Protein AF-0000000074165891 (afdb_homodimer)

Secondary structure (DSSP, 8-state):
--------------------------------GGGGHHHHHHHH-------HHHHSSSTTTTEEEEEEEEEHHHHHHHHHHHHHHHHHHTS---HHHHHHHHHHHHHTTHHHHHHHHHHHTTT-----/--------------------------------GGGGHHHHHHHH-------HHHHSSSTTTTEEEEEEEEEHHHHHHHHHHHHHHHHHHTS---HHHHHHHHHHHHHTTHHHHHHHHHHHTTT-----

Foldseek 3Di:
DDDPDDDDDDDDDDDDDDPDPPPPPPPPPPPPPDPPVVVVVVVVPPVPPDDPVVPAPDLCGPHDDDDDDDDPVVVVVLVVVQVVVCVVVVHHDDSSVSVVVVVVVCVVPVVVVVVVVVVVPPPDDDDD/DDDPPPPDDDDDDDPDDDPDPPPPPPPPDDPPPDPPVVVVVVVVCPVPPDDPVVPAPDLCGPHDDDDDDDDPVVVVVLVVVQVVVCVVVVHHDDSSVSVVVVVVVCVVPVVVVVVVVVVVPPPDDDDD

Structure (mmCIF, N/CA/C/O backbone):
data_AF-0000000074165891-model_v1
#
loop_
_entity.id
_entity.type
_entity.pdbx_description
1 polymer Vng6335h
#
loop_
_atom_site.group_PDB
_atom_site.id
_atom_site.type_symbol
_atom_site.label_atom_id
_atom_site.label_alt_id
_atom_site.label_comp_id
_atom_site.label_asym_id
_atom_site.label_entity_id
_atom_site.label_seq_id
_atom_site.pdbx_PDB_ins_code
_atom_site.Cartn_x
_atom_site.Cartn_y
_atom_site.Cartn_z
_atom_site.occupancy
_atom_site.B_iso_or_equiv
_atom_site.auth_seq_id
_atom_site.auth_comp_id
_atom_site.auth_asym_id
_atom_site.auth_atom_id
_atom_site.pdbx_PDB_model_num
ATOM 1 N N . MET A 1 1 ? 47.406 14.32 77.75 1 18.53 1 MET A N 1
ATOM 2 C CA . MET A 1 1 ? 46.969 13.172 78.5 1 18.53 1 MET A CA 1
ATOM 3 C C . MET A 1 1 ? 45.625 12.664 78 1 18.53 1 MET A C 1
ATOM 5 O O . MET A 1 1 ? 44.906 13.383 77.375 1 18.53 1 MET A O 1
ATOM 9 N N . LYS A 1 2 ? 45.156 11.609 78.688 1 20.42 2 LYS A N 1
ATOM 10 C CA . LYS A 1 2 ? 44.312 10.43 78.5 1 20.42 2 LYS A CA 1
ATOM 11 C C . LYS A 1 2 ? 42.812 10.805 78.5 1 20.42 2 LYS A C 1
ATOM 13 O O . LYS A 1 2 ? 42.062 10.344 77.625 1 20.42 2 LYS A O 1
ATOM 18 N N . GLU A 1 3 ? 42.094 11.352 79.625 1 21.58 3 GLU A N 1
ATOM 19 C CA . GLU A 1 3 ? 40.969 10.523 80.062 1 21.58 3 GLU A CA 1
ATOM 20 C C . GLU A 1 3 ? 39.688 10.859 79.25 1 21.58 3 GLU A C 1
ATOM 22 O O . GLU A 1 3 ? 39.25 12.008 79.25 1 21.58 3 GLU A O 1
ATOM 27 N N . GLY A 1 4 ? 39.094 9.93 78.312 1 25.66 4 GLY A N 1
ATOM 28 C CA . GLY A 1 4 ? 38.094 9.438 77.375 1 25.66 4 GLY A CA 1
ATOM 29 C C . GLY A 1 4 ? 36.781 9.07 78.062 1 25.66 4 GLY A C 1
ATOM 30 O O . GLY A 1 4 ? 36.344 7.926 78 1 25.66 4 GLY A O 1
ATOM 31 N N . ALA A 1 5 ? 36.469 9.859 79.062 1 28.09 5 ALA A N 1
ATOM 32 C CA . ALA A 1 5 ? 35.406 9.359 79.938 1 28.09 5 ALA A CA 1
ATOM 33 C C . ALA A 1 5 ? 34.188 8.953 79.125 1 28.09 5 ALA A C 1
ATOM 35 O O . ALA A 1 5 ? 33.625 9.758 78.375 1 28.09 5 ALA A O 1
ATOM 36 N N . GLY A 1 6 ? 33.75 7.715 79.188 1 23.84 6 GLY A N 1
ATOM 37 C CA . GLY A 1 6 ? 33.031 6.582 78.625 1 23.84 6 GLY A CA 1
ATOM 38 C C . GLY A 1 6 ? 31.516 6.742 78.75 1 23.84 6 GLY A C 1
ATOM 39 O O . GLY A 1 6 ? 30.875 7.301 77.875 1 23.84 6 GLY A O 1
ATOM 40 N N . GLU A 1 7 ? 30.891 6 79.75 1 26.17 7 GLU A N 1
ATOM 41 C CA . GLU A 1 7 ? 30 4.863 79.562 1 26.17 7 GLU A CA 1
ATOM 42 C C . GLU A 1 7 ? 28.531 5.309 79.562 1 26.17 7 GLU A C 1
ATOM 44 O O . GLU A 1 7 ? 28.219 6.422 79.938 1 26.17 7 GLU A O 1
ATOM 49 N N . ASP A 1 8 ? 27.469 4.367 80 1 29.03 8 ASP A N 1
ATOM 50 C CA . ASP A 1 8 ? 26.438 3.533 79.438 1 29.03 8 ASP A CA 1
ATOM 51 C C . ASP A 1 8 ? 25.047 4.109 79.688 1 29.03 8 ASP A C 1
ATOM 53 O O . ASP A 1 8 ? 24.234 4.215 78.75 1 29.03 8 ASP A O 1
ATOM 57 N N . PRO A 1 9 ? 24.375 4.012 81 1 30.77 9 PRO A N 1
ATOM 58 C CA . PRO A 1 9 ? 23.344 3.018 81.312 1 30.77 9 PRO A CA 1
ATOM 59 C C . PRO A 1 9 ? 21.922 3.535 81.062 1 30.77 9 PRO A C 1
ATOM 61 O O . PRO A 1 9 ? 21.703 4.75 81.062 1 30.77 9 PRO A O 1
ATOM 64 N N . PHE A 1 10 ? 20.703 2.758 80.875 1 28.36 10 PHE A N 1
ATOM 65 C CA . PHE A 1 10 ? 19.406 2.359 80.375 1 28.36 10 PHE A CA 1
ATOM 66 C C . PHE A 1 10 ? 18.266 2.953 81.188 1 28.36 10 PHE A C 1
ATOM 68 O O . PHE A 1 10 ? 17.219 3.293 80.625 1 28.36 10 PHE A O 1
ATOM 75 N N . ALA A 1 11 ? 18.125 2.752 82.438 1 24.06 11 ALA A N 1
ATOM 76 C CA . ALA A 1 11 ? 17.047 1.892 82.938 1 24.06 11 ALA A CA 1
ATOM 77 C C . ALA A 1 11 ? 15.703 2.621 82.875 1 24.06 11 ALA A C 1
ATOM 79 O O . ALA A 1 11 ? 15.664 3.848 82.75 1 24.06 11 ALA A O 1
ATOM 80 N N . SER A 1 12 ? 14.703 2.488 83.938 1 24.14 12 SER A N 1
ATOM 81 C CA . SER A 1 12 ? 13.453 1.762 84.125 1 24.14 12 SER A CA 1
ATOM 82 C C . SER A 1 12 ? 12.25 2.689 84 1 24.14 12 SER A C 1
ATOM 84 O O . SER A 1 12 ? 11.312 2.402 83.25 1 24.14 12 SER A O 1
ATOM 86 N N . GLU A 1 13 ? 11.75 3.42 85.125 1 24.69 13 GLU A N 1
ATOM 87 C CA . GLU A 1 13 ? 10.523 2.992 85.812 1 24.69 13 GLU A CA 1
ATOM 88 C C . GLU A 1 13 ? 9.312 3.75 85.312 1 24.69 13 GLU A C 1
ATOM 90 O O . GLU A 1 13 ? 8.258 3.154 85.062 1 24.69 13 GLU A O 1
ATOM 95 N N . GLY A 1 14 ? 9.219 5.121 85.438 1 24.5 14 GLY A N 1
ATOM 96 C CA . GLY A 1 14 ? 8.062 5.516 86.25 1 24.5 14 GLY A CA 1
ATOM 97 C C . GLY A 1 14 ? 6.777 5.566 85.438 1 24.5 14 GLY A C 1
ATOM 98 O O . GLY A 1 14 ? 6.816 5.609 84.188 1 24.5 14 GLY A O 1
ATOM 99 N N . GLU A 1 15 ? 5.523 5.379 86 1 29.59 15 GLU A N 1
ATOM 100 C CA . GLU A 1 15 ? 4.137 4.918 86.062 1 29.59 15 GLU A CA 1
ATOM 101 C C . GLU A 1 15 ? 3.203 5.941 85.438 1 29.59 15 GLU A C 1
ATOM 103 O O . GLU A 1 15 ? 1.98 5.793 85.5 1 29.59 15 GLU A O 1
ATOM 108 N N . SER A 1 16 ? 3.615 6.789 84.5 1 26.44 16 SER A N 1
ATOM 109 C CA . SER A 1 16 ? 2.672 7.898 84.5 1 26.44 16 SER A CA 1
ATOM 110 C C . SER A 1 16 ? 1.268 7.449 84.125 1 26.44 16 SER A C 1
ATOM 112 O O . SER A 1 16 ? 1.102 6.445 83.438 1 26.44 16 SER A O 1
ATOM 114 N N . PRO A 1 17 ? 0.25 8.367 84.5 1 28.91 17 PRO A N 1
ATOM 115 C CA . PRO A 1 17 ? -1.2 8.359 84.688 1 28.91 17 PRO A CA 1
ATOM 116 C C . PRO A 1 17 ? -1.982 8.203 83.375 1 28.91 17 PRO A C 1
ATOM 118 O O . PRO A 1 17 ? -1.472 8.539 82.312 1 28.91 17 PRO A O 1
ATOM 121 N N . VAL A 1 18 ? -3.023 7.328 83.438 1 27.47 18 VAL A N 1
ATOM 122 C CA . VAL A 1 18 ? -4.012 6.676 82.562 1 27.47 18 VAL A CA 1
ATOM 123 C C . VAL A 1 18 ? -4.902 7.73 81.875 1 27.47 18 VAL A C 1
ATOM 125 O O . VAL A 1 18 ? -5.625 8.453 82.625 1 27.47 18 VAL A O 1
ATOM 128 N N . GLU A 1 19 ? -4.367 8.688 81.125 1 27.11 19 GLU A N 1
ATOM 129 C CA . GLU A 1 19 ? -5.277 9.68 80.5 1 27.11 19 GLU A CA 1
ATOM 130 C C . GLU A 1 19 ? -6.383 9.008 79.688 1 27.11 19 GLU A C 1
ATOM 132 O O . GLU A 1 19 ? -6.137 8.031 79 1 27.11 19 GLU A O 1
ATOM 137 N N . GLU A 1 20 ? -7.656 9.227 80.062 1 28.97 20 GLU A N 1
ATOM 138 C CA . GLU A 1 20 ? -8.992 8.82 79.625 1 28.97 20 GLU A CA 1
ATOM 139 C C . GLU A 1 20 ? -9.242 9.195 78.188 1 28.97 20 GLU A C 1
ATOM 141 O O . GLU A 1 20 ? -9.016 10.344 77.812 1 28.97 20 GLU A O 1
ATOM 146 N N . SER A 1 21 ? -9.172 8.281 77.188 1 26.86 21 SER A N 1
ATOM 147 C CA . SER A 1 21 ? -9.297 8.281 75.75 1 26.86 21 SER A CA 1
ATOM 148 C C . SER A 1 21 ? -10.711 8.633 75.312 1 26.86 21 SER A C 1
ATOM 150 O O . SER A 1 21 ? -11.641 7.852 75.5 1 26.86 21 SER A O 1
ATOM 152 N N . SER A 1 22 ? -11.117 9.883 75.438 1 27.86 22 SER A N 1
ATOM 153 C CA . SER A 1 22 ? -12.445 10.219 74.938 1 27.86 22 SER A CA 1
ATOM 154 C C . SER A 1 22 ? -12.562 9.93 73.438 1 27.86 22 SER A C 1
ATOM 156 O O . SER A 1 22 ? -11.711 10.352 72.688 1 27.86 22 SER A O 1
ATOM 158 N N . THR A 1 23 ? -13.234 8.836 73.062 1 27.81 23 THR A N 1
ATOM 159 C CA . THR A 1 23 ? -13.531 8.172 71.812 1 27.81 23 THR A CA 1
ATOM 160 C C . THR A 1 23 ? -14.359 9.078 70.875 1 27.81 23 THR A C 1
ATOM 162 O O . THR A 1 23 ? -15.531 9.336 71.188 1 27.81 23 THR A O 1
ATOM 165 N N . THR A 1 24 ? -13.93 10.32 70.5 1 29.53 24 THR A N 1
ATOM 166 C CA . THR A 1 24 ? -14.758 11.117 69.562 1 29.53 24 THR A CA 1
ATOM 167 C C . THR A 1 24 ? -14.992 10.383 68.25 1 29.53 24 THR A C 1
ATOM 169 O O . THR A 1 24 ? -14.039 9.945 67.625 1 29.53 24 THR A O 1
ATOM 172 N N . GLU A 1 25 ? -16.234 9.805 68 1 29.78 25 GLU A N 1
ATOM 173 C CA . GLU A 1 25 ? -16.844 9.086 66.875 1 29.78 25 GLU A CA 1
ATOM 174 C C . GLU A 1 25 ? -16.859 9.938 65.625 1 29.78 25 GLU A C 1
ATOM 176 O O . GLU A 1 25 ? -17.516 10.977 65.562 1 29.78 25 GLU A O 1
ATOM 181 N N . THR A 1 26 ? -15.742 10.281 65 1 30.25 26 THR A N 1
ATOM 182 C CA . THR A 1 26 ? -15.711 11.07 63.75 1 30.25 26 THR A CA 1
ATOM 183 C C . THR A 1 26 ? -16.453 10.336 62.625 1 30.25 26 THR A C 1
ATOM 185 O O . THR A 1 26 ? -16.094 9.203 62.281 1 30.25 26 THR A O 1
ATOM 188 N N . THR A 1 27 ? -17.797 10.641 62.312 1 30.92 27 THR A N 1
ATOM 189 C CA . THR A 1 27 ? -18.703 10.219 61.25 1 30.92 27 THR A CA 1
ATOM 190 C C . THR A 1 27 ? -18.125 10.578 59.875 1 30.92 27 THR A C 1
ATOM 192 O O . THR A 1 27 ? -17.891 11.758 59.594 1 30.92 27 THR A O 1
ATOM 195 N N . THR A 1 28 ? -17.266 9.75 59.281 1 29.67 28 THR A N 1
ATOM 196 C CA . THR A 1 28 ? -16.641 9.844 57.969 1 29.67 28 THR A CA 1
ATOM 197 C C . THR A 1 28 ? -17.703 9.844 56.844 1 29.67 28 THR A C 1
ATOM 199 O O . THR A 1 28 ? -18.406 8.852 56.688 1 29.67 28 THR A O 1
ATOM 202 N N . SER A 1 29 ? -18.484 10.938 56.625 1 31.98 29 SER A N 1
ATOM 203 C CA . SER A 1 29 ? -19.375 11.102 55.5 1 31.98 29 SER A CA 1
ATOM 204 C C . SER A 1 29 ? -18.625 10.906 54.156 1 31.98 29 SER A C 1
ATOM 206 O O . SER A 1 29 ? -17.609 11.547 53.938 1 31.98 29 SER A O 1
ATOM 208 N N . GLU A 1 30 ? -18.766 9.672 53.531 1 31.47 30 GLU A N 1
ATOM 209 C CA . GLU A 1 30 ? -18.266 9.102 52.312 1 31.47 30 GLU A CA 1
ATOM 210 C C . GLU A 1 30 ? -18.656 9.961 51.094 1 31.47 30 GLU A C 1
ATOM 212 O O . GLU A 1 30 ? -19.844 10.211 50.875 1 31.47 30 GLU A O 1
ATOM 217 N N . SER A 1 31 ? -17.844 10.969 50.688 1 33.84 31 SER A N 1
ATOM 218 C CA . SER A 1 31 ? -17.859 11.797 49.5 1 33.84 31 SER A CA 1
ATOM 219 C C . SER A 1 31 ? -17.812 10.945 48.25 1 33.84 31 SER A C 1
ATOM 221 O O . SER A 1 31 ? -16.781 10.383 47.906 1 33.84 31 SER A O 1
ATOM 223 N N . GLU A 1 32 ? -18.859 10.117 47.906 1 32.59 32 GLU A N 1
ATOM 224 C CA . GLU A 1 32 ? -18.984 9.344 46.656 1 32.59 32 GLU A CA 1
ATOM 225 C C . GLU A 1 32 ? -18.984 10.25 45.438 1 32.59 32 GLU A C 1
ATOM 227 O O . GLU A 1 32 ? -19.25 9.805 44.312 1 32.59 32 GLU A O 1
ATOM 232 N N . SER A 1 33 ? -19.125 11.562 45.594 1 33.88 33 SER A N 1
ATOM 233 C CA . SER A 1 33 ? -19.703 12.227 44.406 1 33.88 33 SER A CA 1
ATOM 234 C C . SER A 1 33 ? -18.766 12.125 43.219 1 33.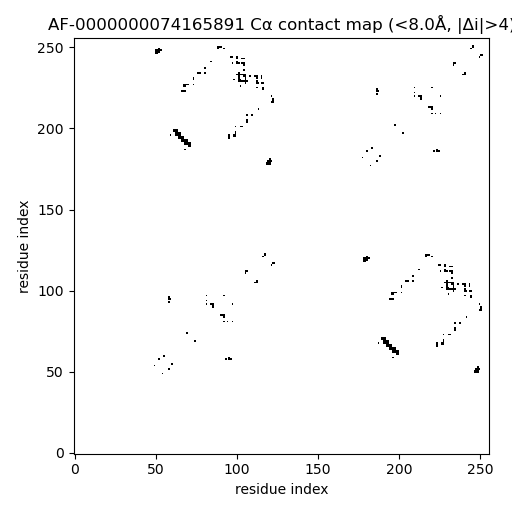88 33 SER A C 1
ATOM 236 O O . SER A 1 33 ? -19.219 12.188 42.062 1 33.88 33 SER A O 1
ATOM 238 N N . LYS A 1 34 ? -17.5 12.617 43.156 1 33.66 34 LYS A N 1
ATOM 239 C CA . LYS A 1 34 ? -16.984 13.414 42.062 1 33.66 34 LYS A CA 1
ATOM 240 C C . LYS A 1 34 ? -16.406 12.516 40.969 1 33.66 34 LYS A C 1
ATOM 242 O O . LYS A 1 34 ? -15.539 12.938 40.188 1 33.66 34 LYS A O 1
ATOM 247 N N . ALA A 1 35 ? -16.625 11.164 40.969 1 38.56 35 ALA A N 1
ATOM 248 C CA . ALA A 1 35 ? -15.836 10.43 40 1 38.56 35 ALA A CA 1
ATOM 249 C C . ALA A 1 35 ? -16.375 10.633 38.594 1 38.56 35 ALA A C 1
ATOM 251 O O . ALA A 1 35 ? -15.797 10.117 37.625 1 38.56 35 ALA A O 1
ATOM 252 N N . SER A 1 36 ? -17.609 11.086 38.594 1 39.03 36 SER A N 1
ATOM 253 C CA . SER A 1 36 ? -18.172 10.922 37.25 1 39.03 36 SER A CA 1
ATOM 254 C C . SER A 1 36 ? -17.5 11.867 36.25 1 39.03 36 SER A C 1
ATOM 256 O O . SER A 1 36 ? -17.766 11.805 35.062 1 39.03 36 SER A O 1
ATOM 258 N N . GLU A 1 37 ? -17.078 13.062 36.719 1 40.62 37 GLU A N 1
ATOM 259 C CA . GLU A 1 37 ? -16.719 14.078 35.75 1 40.62 37 GLU A CA 1
ATOM 260 C C . GLU A 1 37 ? -15.414 13.734 35.031 1 40.62 37 GLU A C 1
ATOM 262 O O . GLU A 1 37 ? -15.055 14.375 34.031 1 40.62 37 GLU A O 1
ATOM 267 N N . SER A 1 38 ? -14.641 12.797 35.625 1 46.16 38 SER A N 1
ATOM 268 C CA . SER A 1 38 ? -13.281 12.688 35.094 1 46.16 38 SER A CA 1
ATOM 269 C C . SER A 1 38 ? -13.258 11.992 33.75 1 46.16 38 SER A C 1
ATOM 271 O O . SER A 1 38 ? -12.281 12.117 33 1 46.16 38 SER A O 1
ATOM 273 N N . THR A 1 39 ? -14.32 11.094 33.625 1 47.84 39 THR A N 1
ATOM 274 C CA . THR A 1 39 ? -14.164 10.32 32.375 1 47.84 39 THR A CA 1
ATOM 275 C C . THR A 1 39 ? -14.523 11.172 31.172 1 47.84 39 THR A C 1
ATOM 277 O O . THR A 1 39 ? -13.914 11.031 30.109 1 47.84 39 THR A O 1
ATOM 280 N N . GLU A 1 40 ? -15.633 11.992 31.344 1 43.75 40 GLU A N 1
ATOM 281 C CA . GLU A 1 40 ? -16.031 12.75 30.172 1 43.75 40 GLU A CA 1
ATOM 282 C C . GLU A 1 40 ? -15 13.812 29.812 1 43.75 40 GLU A C 1
ATOM 284 O O . GLU A 1 40 ? -14.859 14.18 28.656 1 43.75 40 GLU A O 1
ATOM 289 N N . SER A 1 41 ? -14.383 14.445 30.859 1 45.66 41 SER A N 1
ATOM 290 C CA . SER A 1 41 ? -13.398 15.484 30.578 1 45.66 41 SER A CA 1
ATOM 291 C C . SER A 1 41 ? -12.188 14.914 29.844 1 45.66 41 SER A C 1
ATOM 293 O O . SER A 1 41 ? -11.461 15.641 29.172 1 45.66 41 SER A O 1
ATOM 295 N N . SER A 1 42 ? -11.906 13.695 30.188 1 47.03 42 SER A N 1
ATOM 296 C CA . SER A 1 42 ? -10.727 13.094 29.562 1 47.03 42 SER A CA 1
ATOM 297 C C . SER A 1 42 ? -10.93 12.922 28.047 1 47.03 42 SER A C 1
ATOM 299 O O . SER A 1 42 ? -9.961 12.828 27.297 1 47.03 42 SER A O 1
ATOM 301 N N . ARG A 1 43 ? -12.133 12.641 27.703 1 43.41 43 ARG A N 1
ATOM 302 C CA . ARG A 1 43 ? -12.336 12.555 26.266 1 43.41 43 ARG A CA 1
ATOM 303 C C . ARG A 1 43 ? -12.164 13.914 25.594 1 43.41 43 ARG A C 1
ATOM 305 O O . ARG A 1 43 ? -11.945 14.008 24.391 1 43.41 43 ARG A O 1
ATOM 312 N N . GLN A 1 44 ? -12.812 14.984 26.141 1 42.84 44 GLN A N 1
ATOM 313 C CA . GLN A 1 44 ? -12.82 16.328 25.562 1 42.84 44 GLN A CA 1
ATOM 314 C C . GLN A 1 44 ? -11.406 16.891 25.469 1 42.84 44 GLN A C 1
ATOM 316 O O . GLN A 1 44 ? -11.156 17.812 24.688 1 42.84 44 GLN A O 1
ATOM 321 N N . GLN A 1 45 ? -10.68 16.781 26.641 1 43.03 45 GLN A N 1
ATOM 322 C CA . GLN A 1 45 ? -9.367 17.375 26.438 1 43.03 45 GLN A CA 1
ATOM 323 C C . GLN A 1 45 ? -8.578 16.609 25.375 1 43.03 45 GLN A C 1
ATOM 325 O O . GLN A 1 45 ? -7.766 15.742 25.703 1 43.03 45 GLN A O 1
ATOM 330 N N . ARG A 1 46 ? -9.148 15.844 24.578 1 47.06 46 ARG A N 1
ATOM 331 C CA . ARG A 1 46 ? -8.328 15.43 23.438 1 47.06 46 ARG A CA 1
ATOM 332 C C . ARG A 1 46 ? -7.277 16.484 23.109 1 47.06 46 ARG A C 1
ATOM 334 O O . ARG A 1 46 ? -7.617 17.609 22.703 1 47.06 46 ARG A O 1
ATOM 341 N N . ALA A 1 47 ? -6.32 16.75 23.953 1 49.22 47 ALA A N 1
ATOM 342 C CA . ALA A 1 47 ? -5.18 17.625 23.719 1 49.22 47 ALA A CA 1
ATOM 343 C C . ALA A 1 47 ? -5.031 17.938 22.234 1 49.22 47 ALA A C 1
ATOM 345 O O . ALA A 1 47 ? -5.055 17.031 21.391 1 49.22 47 ALA A O 1
ATOM 346 N N . MET A 1 48 ? -5.621 19.062 21.766 1 60.19 48 MET A N 1
ATOM 347 C CA . MET A 1 48 ? -5.5 19.5 20.375 1 60.19 48 MET A CA 1
ATOM 348 C C . MET A 1 48 ? -4.148 19.094 19.797 1 60.19 48 MET A C 1
ATOM 350 O O . MET A 1 48 ? -3.143 19.766 20.016 1 60.19 48 MET A O 1
ATOM 354 N N . GLN A 1 49 ? -3.832 17.781 19.797 1 80.5 49 GLN A N 1
ATOM 355 C CA . GLN A 1 49 ? -2.553 17.375 19.219 1 80.5 49 GLN A CA 1
ATOM 356 C C . GLN A 1 49 ? -2.404 17.922 17.797 1 80.5 49 GLN A C 1
ATOM 358 O O . GLN A 1 49 ? -3.365 17.906 17.016 1 80.5 49 GLN A O 1
ATOM 363 N N . ILE A 1 50 ? -1.428 18.797 17.656 1 91.69 50 ILE A N 1
ATOM 364 C CA . ILE A 1 50 ? -1.053 19.266 16.328 1 91.69 50 ILE A CA 1
ATOM 365 C C . ILE A 1 50 ? -0.947 18.094 15.367 1 91.69 50 ILE A C 1
ATOM 367 O O . ILE A 1 50 ? -0.201 17.141 15.617 1 91.69 50 ILE A O 1
ATOM 371 N N . PRO A 1 51 ? -1.805 18.109 14.367 1 95 51 PRO A N 1
ATOM 372 C CA . PRO A 1 51 ? -1.77 17 13.414 1 95 51 PRO A CA 1
ATOM 373 C C . PRO A 1 51 ? -0.362 16.703 12.898 1 95 51 PRO A C 1
ATOM 375 O O . PRO A 1 51 ? 0.473 17.609 12.828 1 95 51 PRO A O 1
ATOM 378 N N . TYR A 1 52 ? -0.193 15.438 12.57 1 95.81 52 TYR A N 1
ATOM 379 C CA . TYR A 1 52 ? 1.092 14.875 12.172 1 95.81 52 TYR A CA 1
ATOM 380 C C . TYR A 1 52 ? 1.757 15.727 11.102 1 95.81 52 TYR A C 1
ATOM 382 O O . TYR A 1 52 ? 2.941 16.047 11.203 1 95.81 52 TYR A O 1
ATOM 390 N N . LYS A 1 53 ? 1.01 16.078 10.141 1 96.31 53 LYS A N 1
ATOM 391 C CA . LYS A 1 53 ? 1.515 16.828 9 1 96.31 53 LYS A CA 1
ATOM 392 C C . LYS A 1 53 ? 2.172 18.141 9.438 1 96.31 53 LYS A C 1
ATOM 394 O O . LYS A 1 53 ? 3.127 18.594 8.812 1 96.31 53 LYS A O 1
ATOM 399 N N . PHE A 1 54 ? 1.766 18.719 10.562 1 94.5 54 PHE A N 1
ATOM 400 C CA . PHE A 1 54 ? 2.219 20.031 10.977 1 94.5 54 PHE A CA 1
ATOM 401 C C . PHE A 1 54 ? 3.264 19.922 12.086 1 94.5 54 PHE A C 1
ATOM 403 O O . PHE A 1 54 ? 3.957 20.891 12.391 1 94.5 54 PHE A O 1
ATOM 410 N N . ARG A 1 55 ? 3.363 18.797 12.625 1 95.31 55 ARG A N 1
ATOM 411 C CA . ARG A 1 55 ? 4.309 18.641 13.727 1 95.31 55 ARG A CA 1
ATOM 412 C C . ARG A 1 55 ? 5.555 17.891 13.273 1 95.31 55 ARG A C 1
ATOM 414 O O . ARG A 1 55 ? 6.586 17.922 13.953 1 95.31 55 ARG A O 1
ATOM 421 N N . ARG A 1 56 ? 5.512 17.203 12.211 1 96.75 56 ARG A N 1
ATOM 422 C CA . ARG A 1 56 ? 6.598 16.344 11.766 1 96.75 56 ARG A CA 1
ATOM 423 C C . ARG A 1 56 ? 7.766 17.156 11.227 1 96.75 56 ARG A C 1
ATOM 425 O O . ARG A 1 56 ? 7.578 18.281 10.742 1 96.75 56 ARG A O 1
ATOM 432 N N . ASP A 1 57 ? 8.984 16.484 11.445 1 96.56 57 ASP A N 1
ATOM 433 C CA . ASP A 1 57 ? 10.195 17 10.812 1 96.56 57 ASP A CA 1
ATOM 434 C C . ASP A 1 57 ? 10.383 16.406 9.422 1 96.56 57 ASP A C 1
ATOM 436 O O . ASP A 1 57 ? 11.203 15.508 9.234 1 96.56 57 ASP A O 1
ATOM 440 N N . GLY A 1 58 ? 9.547 16.844 8.469 1 97.38 58 GLY A N 1
ATOM 441 C CA . GLY A 1 58 ? 9.562 16.297 7.117 1 97.38 58 GLY A CA 1
ATOM 442 C C . GLY A 1 58 ? 8.617 15.133 6.926 1 97.38 58 GLY A C 1
ATOM 443 O O . GLY A 1 58 ? 8.094 14.586 7.898 1 97.38 58 GLY A O 1
ATOM 444 N N . VAL A 1 59 ? 8.406 14.664 5.707 1 97.31 59 VAL A N 1
ATOM 445 C CA . VAL A 1 59 ? 7.375 13.695 5.348 1 97.31 59 VAL A CA 1
ATOM 446 C C . VAL A 1 59 ? 7.809 12.297 5.766 1 97.31 59 VAL A C 1
ATOM 448 O O . VAL A 1 59 ? 6.969 11.414 5.977 1 97.31 59 VAL A O 1
ATOM 451 N N . GLN A 1 60 ? 9.086 12.023 5.941 1 98.44 60 GLN A N 1
ATOM 452 C CA . GLN A 1 60 ? 9.586 10.695 6.281 1 98.44 60 GLN A CA 1
ATOM 453 C C . GLN A 1 60 ? 9.711 10.523 7.793 1 98.44 60 GLN A C 1
ATOM 455 O O . GLN A 1 60 ? 10.023 9.43 8.273 1 98.44 60 GLN A O 1
ATOM 460 N N . ASP A 1 61 ? 9.367 11.602 8.508 1 98.12 61 ASP A N 1
ATOM 461 C CA . ASP A 1 61 ? 9.539 11.594 9.953 1 98.12 61 ASP A CA 1
ATOM 462 C C . ASP A 1 61 ? 8.727 10.469 10.602 1 98.12 61 ASP A C 1
ATOM 464 O O . ASP A 1 61 ? 7.527 10.336 10.336 1 98.12 61 ASP A O 1
ATOM 468 N N . GLY A 1 62 ? 9.461 9.695 11.422 1 97.81 62 GLY A N 1
ATOM 469 C CA . GLY A 1 62 ? 8.797 8.641 12.172 1 97.81 62 GLY A CA 1
ATOM 470 C C . GLY A 1 62 ? 8.508 7.406 11.328 1 97.81 62 GLY A C 1
ATOM 471 O O . GLY A 1 62 ? 7.789 6.508 11.766 1 97.81 62 GLY A O 1
ATOM 472 N N . ARG A 1 63 ? 9.117 7.352 10.148 1 98.69 63 ARG A N 1
ATOM 473 C CA . ARG A 1 63 ? 8.836 6.234 9.25 1 98.69 63 ARG A CA 1
ATOM 474 C C . ARG A 1 63 ? 10.109 5.465 8.922 1 98.69 63 ARG A C 1
ATOM 476 O O . ARG A 1 63 ? 11.203 6.043 8.891 1 98.69 63 ARG A O 1
ATOM 483 N N . GLU A 1 64 ? 9.867 4.211 8.656 1 98.69 64 GLU A N 1
ATOM 484 C CA . GLU A 1 64 ? 10.938 3.346 8.172 1 98.69 64 GLU A CA 1
ATOM 485 C C . GLU A 1 64 ? 10.781 3.068 6.68 1 98.69 64 GLU A C 1
ATOM 487 O O . GLU A 1 64 ? 9.672 2.826 6.195 1 98.69 64 GLU A O 1
ATOM 492 N N . ARG A 1 65 ? 11.906 3.074 6.016 1 98.69 65 ARG A N 1
ATOM 493 C CA . ARG A 1 65 ? 11.914 2.775 4.586 1 98.69 65 ARG A CA 1
ATOM 494 C C . ARG A 1 65 ? 11.797 1.275 4.344 1 98.69 65 ARG A C 1
ATOM 496 O O . ARG A 1 65 ? 12.508 0.481 4.961 1 98.69 65 ARG A O 1
ATOM 503 N N . VAL A 1 66 ? 10.852 0.929 3.475 1 98.69 66 VAL A N 1
ATOM 504 C CA . VAL A 1 66 ? 10.695 -0.464 3.07 1 98.69 66 VAL A CA 1
ATOM 505 C C . VAL A 1 66 ? 10.555 -0.549 1.553 1 98.69 66 VAL A C 1
ATOM 507 O O . VAL A 1 66 ? 10.102 0.403 0.911 1 98.69 66 VAL A O 1
ATOM 510 N N . PRO A 1 67 ? 11.008 -1.667 1.002 1 98.62 67 PRO A N 1
ATOM 511 C CA . PRO A 1 67 ? 10.898 -1.766 -0.456 1 98.62 67 PRO A CA 1
ATOM 512 C C . PRO A 1 67 ? 9.461 -1.917 -0.934 1 98.62 67 PRO A C 1
ATOM 514 O O . PRO A 1 67 ? 8.672 -2.631 -0.309 1 98.62 67 PRO A O 1
ATOM 517 N N . LEU A 1 68 ? 9.164 -1.217 -1.982 1 98.94 68 LEU A N 1
ATOM 518 C CA . LEU A 1 68 ? 7.891 -1.345 -2.678 1 98.94 68 LEU A CA 1
ATOM 519 C C . LEU A 1 68 ? 8.109 -1.498 -4.18 1 98.94 68 LEU A C 1
ATOM 521 O O . LEU A 1 68 ? 8.906 -0.769 -4.777 1 98.94 68 LEU A O 1
ATOM 525 N N . PHE A 1 69 ? 7.477 -2.488 -4.766 1 98.94 69 PHE A N 1
ATOM 526 C CA . PHE A 1 69 ? 7.496 -2.738 -6.199 1 98.94 69 PHE A CA 1
ATOM 527 C C . PHE A 1 69 ? 6.078 -2.76 -6.766 1 98.94 69 PHE A C 1
ATOM 529 O O . PHE A 1 69 ? 5.215 -3.477 -6.258 1 98.94 69 PHE A O 1
ATOM 536 N N . LEU A 1 70 ? 5.844 -1.966 -7.805 1 98.94 70 LEU A N 1
ATOM 537 C CA . LEU A 1 70 ? 4.492 -1.827 -8.336 1 98.94 70 LEU A CA 1
ATOM 538 C C . LEU A 1 70 ? 4.453 -2.191 -9.82 1 98.94 70 LEU A C 1
ATOM 540 O O . LEU A 1 70 ? 5.34 -1.807 -10.578 1 98.94 70 LEU A O 1
ATOM 544 N N . GLN A 1 71 ? 3.455 -2.973 -10.164 1 98.62 71 GLN A N 1
ATOM 545 C CA . GLN A 1 71 ? 3.131 -3.131 -11.578 1 98.62 71 GLN A CA 1
ATOM 546 C C . GLN A 1 71 ? 2.658 -1.812 -12.18 1 98.62 71 GLN A C 1
ATOM 548 O O . GLN A 1 71 ? 2.227 -0.909 -11.461 1 98.62 71 GLN A O 1
ATOM 553 N N . SER A 1 72 ? 2.717 -1.715 -13.5 1 98.5 72 SER A N 1
ATOM 554 C CA . SER A 1 72 ? 2.42 -0.476 -14.219 1 98.5 72 SER A CA 1
ATOM 555 C C . SER A 1 72 ? 1.01 0.015 -13.906 1 98.5 72 SER A C 1
ATOM 557 O O . SER A 1 72 ? 0.792 1.213 -13.719 1 98.5 72 SER A O 1
ATOM 559 N N . GLU A 1 73 ? 0.128 -0.925 -13.898 1 98.38 73 GLU A N 1
ATOM 560 C CA . GLU A 1 73 ? -1.264 -0.568 -13.633 1 98.38 73 GLU A CA 1
ATOM 561 C C . GLU A 1 73 ? -1.426 0.042 -12.25 1 98.38 73 GLU A C 1
ATOM 563 O O . GLU A 1 73 ? -2.117 1.049 -12.086 1 98.38 73 GLU A O 1
ATOM 568 N N . THR A 1 74 ? -0.837 -0.516 -11.281 1 98.88 74 THR A N 1
ATOM 569 C CA . THR A 1 74 ? -0.92 -0.002 -9.914 1 98.88 74 THR A CA 1
ATOM 570 C C . THR A 1 74 ? -0.266 1.372 -9.82 1 98.88 74 THR A C 1
ATOM 572 O O . THR A 1 74 ? -0.795 2.271 -9.164 1 98.88 74 THR A O 1
ATOM 575 N N . LYS A 1 75 ? 0.883 1.536 -10.422 1 98.81 75 LYS A N 1
ATOM 576 C CA . LYS A 1 75 ? 1.592 2.812 -10.422 1 98.81 75 LYS A CA 1
ATOM 577 C C . LYS A 1 75 ? 0.749 3.91 -11.07 1 98.81 75 LYS A C 1
ATOM 579 O O . LYS A 1 75 ? 0.675 5.027 -10.547 1 98.81 75 LYS A O 1
ATOM 584 N N . SER A 1 76 ? 0.114 3.57 -12.148 1 98.75 76 SER A N 1
ATOM 585 C CA . SER A 1 76 ? -0.775 4.523 -12.805 1 98.75 76 SER A CA 1
ATOM 586 C C . SER A 1 76 ? -1.955 4.887 -11.906 1 98.75 76 SER A C 1
ATOM 588 O O . SER A 1 76 ? -2.359 6.047 -11.844 1 98.75 76 SER A O 1
ATOM 590 N N . GLY A 1 77 ? -2.516 3.861 -11.227 1 98.94 77 GLY A N 1
ATOM 591 C CA . GLY A 1 77 ? -3.586 4.113 -10.273 1 98.94 77 GLY A CA 1
ATOM 592 C C . GLY A 1 77 ? -3.178 5.047 -9.148 1 98.94 77 GLY A C 1
ATOM 593 O O . GLY A 1 77 ? -3.963 5.898 -8.727 1 98.94 77 GLY A O 1
ATOM 594 N N . GLU A 1 78 ? -1.989 4.875 -8.711 1 98.94 78 GLU A N 1
ATOM 595 C CA . GLU A 1 78 ? -1.451 5.75 -7.672 1 98.94 78 GLU A CA 1
ATOM 596 C C . GLU A 1 78 ? -1.394 7.199 -8.148 1 98.94 78 GLU A C 1
ATOM 598 O O . GLU A 1 78 ? -1.77 8.117 -7.414 1 98.94 78 GLU A O 1
ATOM 603 N N . ARG A 1 79 ? -0.9 7.395 -9.289 1 98.81 79 ARG A N 1
ATOM 604 C CA . ARG A 1 79 ? -0.821 8.734 -9.859 1 98.81 79 ARG A CA 1
ATOM 605 C C . ARG A 1 79 ? -2.203 9.383 -9.945 1 98.81 79 ARG A C 1
ATOM 607 O O . ARG A 1 79 ? -2.377 10.539 -9.562 1 98.81 79 ARG A O 1
ATOM 614 N N . ASP A 1 80 ? -3.107 8.625 -10.43 1 98.94 80 ASP A N 1
ATOM 615 C CA . ASP A 1 80 ? -4.473 9.133 -10.547 1 98.94 80 ASP A CA 1
ATOM 616 C C . ASP A 1 80 ? -5.059 9.453 -9.172 1 98.94 80 ASP A C 1
ATOM 618 O O . ASP A 1 80 ? -5.734 10.469 -9.008 1 98.94 80 ASP A O 1
ATOM 622 N N . ALA A 1 81 ? -4.836 8.602 -8.266 1 98.94 81 ALA A N 1
ATOM 623 C CA . ALA A 1 81 ? -5.32 8.805 -6.902 1 98.94 81 ALA A CA 1
ATOM 624 C C . ALA A 1 81 ? -4.73 10.078 -6.301 1 98.94 81 ALA A C 1
ATOM 626 O O . ALA A 1 81 ? -5.438 10.844 -5.637 1 98.94 81 ALA A O 1
ATOM 627 N N . GLN A 1 82 ? -3.432 10.281 -6.504 1 98.94 82 GLN A N 1
ATOM 628 C CA . GLN A 1 82 ? -2.795 11.484 -5.977 1 98.94 82 GLN A CA 1
ATOM 629 C C . GLN A 1 82 ? -3.463 12.742 -6.523 1 98.94 82 GLN A C 1
ATOM 631 O O . GLN A 1 82 ? -3.781 13.656 -5.766 1 98.94 82 GLN A O 1
ATOM 636 N N . ARG A 1 83 ? -3.689 12.75 -7.754 1 98.88 83 ARG A N 1
ATOM 637 C CA . ARG A 1 83 ? -4.32 13.898 -8.398 1 98.88 83 ARG A CA 1
ATOM 638 C C . ARG A 1 83 ? -5.727 14.125 -7.859 1 98.88 83 ARG A C 1
ATOM 640 O O . ARG A 1 83 ? -6.109 15.258 -7.562 1 98.88 83 ARG A O 1
ATOM 647 N N . GLU A 1 84 ? -6.391 13.07 -7.762 1 98.88 84 GLU A N 1
ATOM 648 C CA . GLU A 1 84 ? -7.762 13.172 -7.27 1 98.88 84 GLU A CA 1
ATOM 649 C C . GLU A 1 84 ? -7.793 13.734 -5.852 1 98.88 84 GLU A C 1
ATOM 651 O O . GLU A 1 84 ? -8.602 14.617 -5.543 1 98.88 84 GLU A O 1
ATOM 656 N N . LEU A 1 85 ? -6.973 13.273 -5.035 1 98.94 85 LEU A N 1
ATOM 657 C CA . LEU A 1 85 ? -6.953 13.703 -3.641 1 98.94 85 LEU A CA 1
ATOM 658 C C . LEU A 1 85 ? -6.445 15.133 -3.521 1 98.94 85 LEU A C 1
ATOM 660 O O . LEU A 1 85 ? -6.902 15.891 -2.666 1 98.94 85 LEU A O 1
ATOM 664 N N . GLU A 1 86 ? -5.516 15.484 -4.355 1 98.88 86 GLU A N 1
ATOM 665 C CA . GLU A 1 86 ? -5.074 16.875 -4.398 1 98.88 86 GLU A CA 1
ATOM 666 C C . GLU A 1 86 ? -6.223 17.797 -4.777 1 98.88 86 GLU A C 1
ATOM 668 O O . GLU A 1 86 ? -6.363 18.891 -4.207 1 98.88 86 GLU A O 1
ATOM 673 N N . ASP A 1 87 ? -6.977 17.344 -5.707 1 98.62 87 ASP A N 1
ATOM 674 C CA . ASP A 1 87 ? -8.141 18.125 -6.109 1 98.62 87 ASP A CA 1
ATOM 675 C C . ASP A 1 87 ? -9.148 18.234 -4.965 1 98.62 87 ASP A C 1
ATOM 677 O O . ASP A 1 87 ? -9.688 19.312 -4.707 1 98.62 87 ASP A O 1
ATOM 681 N N . ARG A 1 88 ? -9.344 17.156 -4.297 1 98.19 88 ARG A N 1
ATOM 682 C CA . ARG A 1 88 ? -10.297 17.141 -3.193 1 98.19 88 ARG A CA 1
ATOM 683 C C . ARG A 1 88 ? -9.852 18.062 -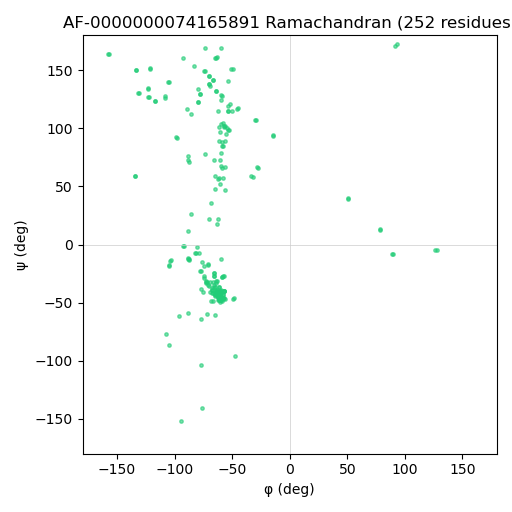2.066 1 98.19 88 ARG A C 1
ATOM 685 O O . ARG A 1 88 ? -10.68 18.734 -1.439 1 98.19 88 ARG A O 1
ATOM 692 N N . PHE A 1 89 ? -8.617 18.094 -1.799 1 97.69 89 PHE A N 1
ATOM 693 C CA . PHE A 1 89 ? -8.062 18.875 -0.696 1 97.69 89 PHE A CA 1
ATOM 694 C C . PHE A 1 89 ? -7.75 20.297 -1.142 1 97.69 89 PHE A C 1
ATOM 696 O O . PHE A 1 89 ? -7.457 21.172 -0.313 1 97.69 89 PHE A O 1
ATOM 703 N N . ASP A 1 90 ? -7.785 20.5 -2.447 1 96.69 90 ASP A N 1
ATOM 704 C CA . ASP A 1 90 ? -7.316 21.766 -2.996 1 96.69 90 ASP A CA 1
ATOM 705 C C . ASP A 1 90 ? -5.93 22.109 -2.461 1 96.69 90 ASP A C 1
ATOM 707 O O . ASP A 1 90 ? -5.703 23.234 -1.985 1 96.69 90 ASP A O 1
ATOM 711 N N . ASP A 1 91 ? -5.141 21.125 -2.375 1 96.19 91 ASP A N 1
ATOM 712 C CA . ASP A 1 91 ? -3.779 21.203 -1.854 1 96.19 91 ASP A CA 1
ATOM 713 C C . ASP A 1 91 ? -2.936 20.031 -2.369 1 96.19 91 ASP A C 1
ATOM 715 O O . ASP A 1 91 ? -3.473 19.047 -2.865 1 96.19 91 ASP A O 1
ATOM 719 N N . ASP A 1 92 ? -1.508 20.203 -2.219 1 97.44 92 ASP A N 1
ATOM 720 C CA . ASP A 1 92 ? -0.615 19.109 -2.594 1 97.44 92 ASP A CA 1
ATOM 721 C C . ASP A 1 92 ? -0.726 17.938 -1.608 1 97.44 92 ASP A C 1
ATOM 723 O O . ASP A 1 92 ? -0.974 18.156 -0.419 1 97.44 92 ASP A O 1
ATOM 727 N N . VAL A 1 93 ? -0.594 16.734 -2.162 1 98.56 93 VAL A N 1
ATOM 728 C CA . VAL A 1 93 ? -0.542 15.539 -1.334 1 98.56 93 VAL A CA 1
ATOM 729 C C . VAL A 1 93 ? 0.813 14.859 -1.498 1 98.56 93 VAL A C 1
ATOM 731 O O . VAL A 1 93 ? 1.233 14.562 -2.619 1 98.56 93 VAL A O 1
ATOM 734 N N . SER A 1 94 ? 1.511 14.672 -0.386 1 98.62 94 SER A N 1
ATOM 735 C CA . SER A 1 94 ? 2.789 13.969 -0.404 1 98.62 94 SER A CA 1
ATOM 736 C C . SER A 1 94 ? 2.617 12.516 -0.841 1 98.62 94 SER A C 1
ATOM 738 O O . SER A 1 94 ? 1.794 11.789 -0.282 1 98.62 94 SER A O 1
ATOM 740 N N . LEU A 1 95 ? 3.438 12.094 -1.749 1 98.75 95 LEU A N 1
ATOM 741 C CA . LEU A 1 95 ? 3.434 10.703 -2.18 1 98.75 95 LEU A CA 1
ATOM 742 C C . LEU A 1 95 ? 3.768 9.773 -1.018 1 98.75 95 LEU A C 1
ATOM 744 O O . LEU A 1 95 ? 3.221 8.672 -0.919 1 98.75 95 LEU A O 1
ATOM 748 N N . THR A 1 96 ? 4.645 10.195 -0.169 1 98.88 96 THR A N 1
ATOM 749 C CA . THR A 1 96 ? 5.004 9.422 1.015 1 98.88 96 THR A CA 1
ATOM 750 C C . THR A 1 96 ? 3.781 9.18 1.893 1 98.88 96 THR A C 1
ATOM 752 O O . THR A 1 96 ? 3.512 8.039 2.281 1 98.88 96 THR A O 1
ATOM 755 N N . ASP A 1 97 ? 3.055 10.219 2.139 1 98.88 97 ASP A N 1
ATOM 756 C CA . ASP A 1 97 ? 1.841 10.109 2.939 1 98.88 97 ASP A CA 1
ATOM 757 C C . ASP A 1 97 ? 0.775 9.289 2.209 1 98.88 97 ASP A C 1
ATOM 759 O O . ASP A 1 97 ? 0.098 8.461 2.814 1 98.88 97 ASP A O 1
ATOM 763 N N . LEU A 1 98 ? 0.645 9.516 0.941 1 98.94 98 LEU A N 1
ATOM 764 C CA . LEU A 1 98 ? -0.362 8.812 0.154 1 98.94 98 LEU A CA 1
ATOM 765 C C . LEU A 1 98 ? -0.113 7.305 0.173 1 98.94 98 LEU A C 1
ATOM 767 O O . LEU A 1 98 ? -1.032 6.523 0.427 1 98.94 98 LEU A O 1
ATOM 771 N N . ARG A 1 99 ? 1.074 6.859 -0.058 1 99 99 ARG A N 1
ATOM 772 C CA . ARG A 1 99 ? 1.395 5.438 -0.107 1 99 99 ARG A CA 1
ATOM 773 C C . ARG A 1 99 ? 1.102 4.762 1.23 1 99 99 ARG A C 1
ATOM 775 O O . ARG A 1 99 ? 0.563 3.654 1.269 1 99 99 ARG A O 1
ATOM 782 N N . GLU A 1 100 ? 1.482 5.461 2.283 1 99 100 GLU A N 1
ATOM 783 C CA . GLU A 1 100 ? 1.181 4.844 3.57 1 99 100 GLU A CA 1
ATOM 784 C C . GLU A 1 100 ? -0.324 4.801 3.824 1 99 100 GLU A C 1
ATOM 786 O O . GLU A 1 100 ? -0.84 3.828 4.375 1 99 100 GLU A O 1
ATOM 791 N N . ALA A 1 101 ? -1.037 5.852 3.457 1 98.94 101 ALA A N 1
ATOM 792 C CA . ALA A 1 101 ? -2.49 5.844 3.609 1 98.94 101 ALA A CA 1
ATOM 793 C C . ALA A 1 101 ? -3.123 4.715 2.801 1 98.94 101 ALA A C 1
ATOM 795 O O . ALA A 1 101 ? -4.062 4.066 3.262 1 98.94 101 ALA A O 1
ATOM 796 N N . LEU A 1 102 ? -2.59 4.5 1.606 1 99 102 LEU A N 1
ATOM 797 C CA . LEU A 1 102 ? -3.047 3.377 0.793 1 99 102 LEU A CA 1
ATOM 798 C C . LEU A 1 102 ? -2.791 2.053 1.502 1 99 102 LEU A C 1
ATOM 800 O O . LEU A 1 102 ? -3.678 1.198 1.57 1 99 102 LEU A O 1
ATOM 804 N N . MET A 1 103 ? -1.587 1.865 2.039 1 99 103 MET A N 1
ATOM 805 C CA . MET A 1 103 ? -1.24 0.665 2.795 1 99 103 MET A CA 1
ATOM 806 C C . MET A 1 103 ? -2.203 0.458 3.959 1 99 103 MET A C 1
ATOM 808 O O . MET A 1 103 ? -2.736 -0.638 4.145 1 99 103 MET A O 1
ATOM 812 N N . LYS A 1 104 ? -2.473 1.528 4.719 1 98.94 104 LYS A N 1
ATOM 813 C CA . LYS A 1 104 ? -3.354 1.449 5.879 1 98.94 104 LYS A CA 1
ATOM 814 C C . LYS A 1 104 ? -4.766 1.045 5.473 1 98.94 104 LYS A C 1
ATOM 816 O O . LYS A 1 104 ? -5.391 0.203 6.121 1 98.94 104 LYS A O 1
ATOM 821 N N . THR A 1 105 ? -5.207 1.643 4.406 1 99 105 THR A N 1
ATOM 822 C CA . THR A 1 105 ? -6.543 1.311 3.922 1 99 105 THR A CA 1
ATOM 823 C C . THR A 1 105 ? -6.609 -0.146 3.471 1 99 105 THR A C 1
ATOM 825 O O . THR A 1 105 ? -7.578 -0.849 3.764 1 99 105 THR A O 1
ATOM 828 N N . GLY A 1 106 ? -5.594 -0.63 2.77 1 98.94 106 GLY A N 1
ATOM 829 C CA . GLY A 1 106 ? -5.527 -2.035 2.402 1 98.94 106 GLY A CA 1
ATOM 830 C C . GLY A 1 106 ? -5.586 -2.969 3.596 1 98.94 106 GLY A C 1
ATOM 831 O O . GLY A 1 106 ? -6.266 -3.996 3.557 1 98.94 106 GLY A O 1
ATOM 832 N N . LEU A 1 107 ? -4.91 -2.596 4.652 1 98.94 107 LEU A N 1
ATOM 833 C CA . LEU A 1 107 ? -4.859 -3.408 5.863 1 98.94 107 LEU A CA 1
ATOM 834 C C . LEU A 1 107 ? -6.234 -3.5 6.516 1 98.94 107 LEU A C 1
ATOM 836 O O . LEU A 1 107 ? -6.535 -4.473 7.207 1 98.94 107 LEU A O 1
ATOM 840 N N . ASP A 1 108 ? -7.043 -2.541 6.258 1 98.81 108 ASP A N 1
ATOM 841 C CA . ASP A 1 108 ? -8.391 -2.521 6.809 1 98.81 108 ASP A CA 1
ATOM 842 C C . ASP A 1 108 ? -9.336 -3.383 5.973 1 98.81 108 ASP A C 1
ATOM 844 O O . ASP A 1 108 ? -10.492 -3.604 6.359 1 98.81 108 ASP A O 1
ATOM 848 N N . HIS A 1 109 ? -8.891 -3.885 4.855 1 98.88 109 HIS A N 1
ATOM 849 C CA . HIS A 1 109 ? -9.719 -4.664 3.939 1 98.88 109 HIS A CA 1
ATOM 850 C C . HIS A 1 109 ? -8.984 -5.922 3.475 1 98.88 109 HIS A C 1
ATOM 852 O O . HIS A 1 109 ? -8.891 -6.176 2.271 1 98.88 109 HIS A O 1
ATOM 858 N N . LEU A 1 110 ? -8.609 -6.758 4.398 1 98.88 110 LEU A N 1
ATOM 859 C CA . LEU A 1 110 ? -7.742 -7.898 4.113 1 98.88 110 LEU A CA 1
ATOM 860 C C . LEU A 1 110 ? -8.445 -8.906 3.211 1 98.88 110 LEU A C 1
ATOM 862 O O . LEU A 1 110 ? -7.801 -9.594 2.416 1 98.88 110 LEU A O 1
ATOM 866 N N . ASP A 1 111 ? -9.773 -8.922 3.291 1 98.88 111 ASP A N 1
ATOM 867 C CA . ASP A 1 111 ? -10.5 -9.844 2.42 1 98.88 111 ASP A CA 1
ATOM 868 C C . ASP A 1 111 ? -10.305 -9.477 0.951 1 98.88 111 ASP A C 1
ATOM 870 O O . ASP A 1 111 ? -10.141 -10.352 0.102 1 98.88 111 ASP A O 1
ATOM 874 N N . GLU A 1 112 ? -10.32 -8.242 0.659 1 98.94 112 GLU A N 1
ATOM 875 C CA . GLU A 1 112 ? -10.102 -7.789 -0.712 1 98.94 112 GLU A CA 1
ATOM 876 C C . GLU A 1 112 ? -8.641 -7.949 -1.118 1 98.94 112 GLU A C 1
ATOM 878 O O . GLU A 1 112 ? -8.344 -8.234 -2.279 1 98.94 112 GLU A O 1
ATOM 883 N N . VAL A 1 113 ? -7.734 -7.809 -0.181 1 98.94 113 VAL A N 1
ATOM 884 C CA . VAL A 1 113 ? -6.324 -8.086 -0.433 1 98.94 113 VAL A CA 1
ATOM 885 C C . VAL A 1 113 ? -6.145 -9.547 -0.836 1 98.94 113 VAL A C 1
ATOM 887 O O . VAL A 1 113 ? -5.441 -9.852 -1.802 1 98.94 113 VAL A O 1
ATOM 890 N N . GLU A 1 114 ? -6.809 -10.344 -0.081 1 98.94 114 GLU A N 1
ATOM 891 C CA . GLU A 1 114 ? -6.773 -11.773 -0.38 1 98.94 114 GLU A CA 1
ATOM 892 C C . GLU A 1 114 ? -7.242 -12.047 -1.805 1 98.94 114 GLU A C 1
ATOM 894 O O . GLU A 1 114 ? -6.656 -12.875 -2.51 1 98.94 114 GLU A O 1
ATOM 899 N N . GLU A 1 115 ? -8.242 -11.359 -2.225 1 98.75 115 GLU A N 1
ATOM 900 C CA . GLU A 1 115 ? -8.781 -11.539 -3.57 1 98.75 115 GLU A CA 1
ATOM 901 C C . GLU A 1 115 ? -7.746 -11.164 -4.629 1 98.75 115 GLU A C 1
ATOM 903 O O . GLU A 1 115 ? -7.605 -11.859 -5.637 1 98.75 115 GLU A O 1
ATOM 908 N N . HIS A 1 116 ? -7.02 -10.109 -4.43 1 98.69 116 HIS A N 1
ATOM 909 C CA . HIS A 1 116 ? -5.969 -9.719 -5.363 1 98.69 116 HIS A CA 1
ATOM 910 C C . HIS A 1 116 ? -4.867 -10.773 -5.426 1 98.69 116 HIS A C 1
ATOM 912 O O . HIS A 1 116 ? -4.383 -11.109 -6.508 1 98.69 116 HIS A O 1
ATOM 918 N N . LEU A 1 117 ? -4.488 -11.281 -4.293 1 98.81 117 LEU A N 1
ATOM 919 C CA . LEU A 1 117 ? -3.449 -12.305 -4.242 1 98.81 117 LEU A CA 1
ATOM 920 C C . LEU A 1 117 ? -3.91 -13.586 -4.934 1 98.81 117 LEU A C 1
ATOM 922 O O . LEU A 1 117 ? -3.131 -14.227 -5.641 1 98.81 117 LEU A O 1
ATOM 926 N N . GLU A 1 118 ? -5.188 -13.922 -4.809 1 98.19 118 GLU A N 1
ATOM 927 C CA . GLU A 1 118 ? -5.746 -15.086 -5.48 1 98.19 118 GLU A CA 1
ATOM 928 C C . GLU A 1 118 ? -5.695 -14.93 -7 1 98.19 118 GLU A C 1
ATOM 930 O O . GLU A 1 118 ? -5.395 -15.883 -7.719 1 98.19 118 GLU A O 1
ATOM 935 N N . GLU A 1 119 ? -6.012 -13.742 -7.402 1 96.88 119 GLU A N 1
ATOM 936 C CA . GLU A 1 119 ? -5.941 -13.469 -8.836 1 96.88 119 GLU A CA 1
ATOM 937 C C . GLU A 1 119 ? -4.531 -13.703 -9.367 1 96.88 119 GLU A C 1
ATOM 939 O O . GLU A 1 119 ? -4.359 -14.078 -10.531 1 96.88 119 GLU A O 1
ATOM 944 N N . TRP A 1 120 ? -3.531 -13.531 -8.516 1 97.19 120 TRP A N 1
ATOM 945 C CA . TRP A 1 120 ? -2.146 -13.703 -8.945 1 97.19 120 TRP A CA 1
ATOM 946 C C . TRP A 1 120 ? -1.713 -15.156 -8.82 1 97.19 120 TRP A C 1
ATOM 948 O O . TRP A 1 120 ? -0.644 -15.539 -9.305 1 97.19 120 TRP A O 1
ATOM 958 N N . GLY A 1 121 ? -2.523 -16.016 -8.086 1 96.81 121 GLY A N 1
ATOM 959 C CA . GLY A 1 121 ? -2.23 -17.438 -8.07 1 96.81 121 GLY A CA 1
ATOM 960 C C . GLY A 1 121 ? -2.131 -18.016 -6.668 1 96.81 121 GLY A C 1
ATOM 961 O O . GLY A 1 121 ? -1.935 -19.219 -6.496 1 96.81 121 GLY A O 1
ATOM 962 N N . TYR A 1 122 ? -2.217 -17.141 -5.652 1 97.69 122 TYR A N 1
ATOM 963 C CA . TYR A 1 122 ? -2.164 -17.672 -4.289 1 97.69 122 TYR A CA 1
ATOM 964 C C . TYR A 1 122 ? -3.391 -18.516 -3.98 1 97.69 122 TYR A C 1
ATOM 966 O O . TYR A 1 122 ? -4.504 -18.188 -4.398 1 97.69 122 TYR A O 1
ATOM 974 N N . GLY A 1 123 ? -3.143 -19.578 -3.256 1 94.94 123 GLY A N 1
ATOM 975 C CA . GLY A 1 123 ? -4.23 -20.469 -2.898 1 94.94 123 GLY A CA 1
ATOM 976 C C . GLY A 1 123 ? -4.457 -21.562 -3.92 1 94.94 123 GLY A C 1
ATOM 977 O O . GLY A 1 123 ? -5.293 -22.453 -3.715 1 94.94 123 GLY A O 1
ATOM 978 N N . MET A 1 124 ? -3.801 -21.469 -4.988 1 90.31 124 MET A N 1
ATOM 979 C CA . MET A 1 124 ? -3.904 -22.531 -5.992 1 90.31 124 MET A CA 1
ATOM 980 C C . MET A 1 124 ? -3.031 -23.719 -5.617 1 90.31 124 MET A C 1
ATOM 982 O O . MET A 1 124 ? -1.9 -23.547 -5.156 1 90.31 124 MET A O 1
ATOM 986 N N . THR A 1 125 ? -3.668 -24.859 -5.508 1 81.5 125 THR A N 1
ATOM 987 C CA . THR A 1 125 ? -2.949 -26.109 -5.277 1 81.5 125 THR A CA 1
ATOM 988 C C . THR A 1 125 ? -2.967 -26.969 -6.531 1 81.5 125 THR A C 1
ATOM 990 O O . THR A 1 125 ? -3.961 -27 -7.258 1 81.5 125 THR A O 1
ATOM 993 N N . PHE A 1 126 ? -1.768 -27.391 -6.941 1 74.19 126 PHE A N 1
ATOM 994 C CA . PHE A 1 126 ? -1.661 -28.297 -8.078 1 74.19 126 PHE A CA 1
ATOM 995 C C . PHE A 1 126 ? -1.483 -29.75 -7.609 1 74.19 126 PHE A C 1
ATOM 997 O O . PHE A 1 126 ? -0.88 -29.984 -6.562 1 74.19 126 PHE A O 1
ATOM 1004 N N . ASP A 1 127 ? -2.566 -30.516 -7.461 1 63.44 127 ASP A N 1
ATOM 1005 C CA . ASP A 1 127 ? -2.486 -31.938 -7.098 1 63.44 127 ASP A CA 1
ATOM 1006 C C . ASP A 1 127 ? -1.197 -32.562 -7.617 1 63.44 127 ASP A C 1
ATOM 1008 O O . ASP A 1 127 ? -0.831 -32.375 -8.781 1 63.44 127 ASP A O 1
ATOM 1012 N N . GLU A 1 128 ? -0.306 -32.812 -6.594 1 51.34 128 GLU A N 1
ATOM 1013 C CA . GLU A 1 128 ? 0.757 -33.75 -6.996 1 51.34 128 GLU A CA 1
ATOM 1014 C C . GLU A 1 128 ? 0.188 -35.094 -7.449 1 51.34 128 GLU A C 1
ATOM 1016 O O . GLU A 1 128 ? -0.834 -35.531 -6.93 1 51.34 128 GLU A O 1
ATOM 1021 N N . MET B 1 1 ? 29.7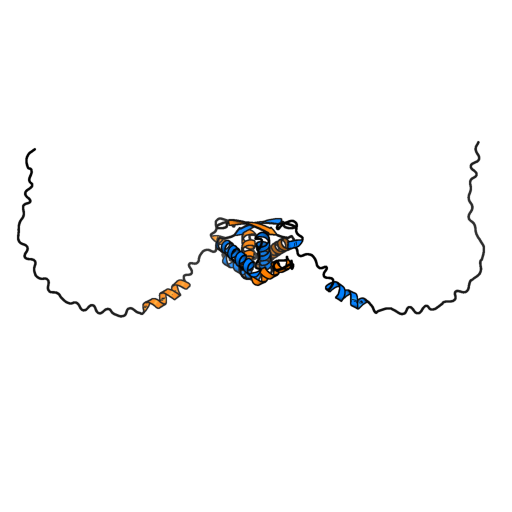81 -0.136 -85.062 1 22.47 1 MET B N 1
ATOM 1022 C CA . MET B 1 1 ? 28.828 0.63 -84.25 1 22.47 1 MET B CA 1
ATOM 1023 C C . MET B 1 1 ? 27.391 0.323 -84.688 1 22.47 1 MET B C 1
ATOM 1025 O O . MET B 1 1 ? 26.453 1.023 -84.25 1 22.47 1 MET B O 1
ATOM 1029 N N . LYS B 1 2 ? 27.438 -0.455 -85.875 1 23.16 2 LYS B N 1
ATOM 1030 C CA . LYS B 1 2 ? 26.25 -0.449 -86.688 1 23.16 2 LYS B CA 1
ATOM 1031 C C . LYS B 1 2 ? 25.031 -0.975 -85.938 1 23.16 2 LYS B C 1
ATOM 1033 O O . LYS B 1 2 ? 25.172 -1.765 -85 1 23.16 2 LYS B O 1
ATOM 1038 N N . GLU B 1 3 ? 23.812 -0.821 -86.5 1 25.97 3 GLU B N 1
ATOM 1039 C CA . GLU B 1 3 ? 22.359 -0.62 -86.375 1 25.97 3 GLU B CA 1
ATOM 1040 C C . GLU B 1 3 ? 21.641 -1.947 -86.25 1 25.97 3 GLU B C 1
ATOM 1042 O O . GLU B 1 3 ? 21.609 -2.77 -87.125 1 25.97 3 GLU B O 1
ATOM 1047 N N . GLY B 1 4 ? 21.656 -2.643 -85.062 1 23.72 4 GLY B N 1
ATOM 1048 C CA . GLY B 1 4 ? 21.156 -3.969 -84.75 1 23.72 4 GLY B CA 1
ATOM 1049 C C . GLY B 1 4 ? 19.656 -4.055 -84.75 1 23.72 4 GLY B C 1
ATOM 1050 O O . GLY B 1 4 ? 19.062 -4.949 -84.125 1 23.72 4 GLY B O 1
ATOM 1051 N N . ALA B 1 5 ? 19.078 -3.029 -85.5 1 28.17 5 ALA B N 1
ATOM 1052 C CA . ALA B 1 5 ? 17.641 -2.797 -85.312 1 28.17 5 ALA B CA 1
ATOM 1053 C C . ALA B 1 5 ? 16.844 -4.078 -85.562 1 28.17 5 ALA B C 1
ATOM 1055 O O . ALA B 1 5 ? 16.922 -4.676 -86.625 1 28.17 5 ALA B O 1
ATOM 1056 N N . GLY B 1 6 ? 16.578 -4.773 -84.5 1 27.09 6 GLY B N 1
ATOM 1057 C CA . GLY B 1 6 ? 15.914 -6.012 -84.062 1 27.09 6 GLY B CA 1
ATOM 1058 C C . GLY B 1 6 ? 14.461 -6.074 -84.5 1 27.09 6 GLY B C 1
ATOM 1059 O O . GLY B 1 6 ? 13.594 -5.461 -83.875 1 27.09 6 GLY B O 1
ATOM 1060 N N . GLU B 1 7 ? 14.312 -5.742 -85.812 1 34.12 7 GLU B N 1
ATOM 1061 C CA . GLU B 1 7 ? 12.961 -5.5 -86.312 1 34.12 7 GLU B CA 1
ATOM 1062 C C . GLU B 1 7 ? 12.055 -6.699 -86 1 34.12 7 GLU B C 1
ATOM 1064 O O . GLU B 1 7 ? 12.375 -7.824 -86.438 1 34.12 7 GLU B O 1
ATOM 1069 N N . ASP B 1 8 ? 11.297 -6.559 -84.938 1 36.03 8 ASP B N 1
ATOM 1070 C CA . ASP B 1 8 ? 10.359 -7.422 -84.188 1 36.03 8 ASP B CA 1
ATOM 1071 C C . ASP B 1 8 ? 9.266 -7.938 -85.125 1 36.03 8 ASP B C 1
ATOM 1073 O O . ASP B 1 8 ? 8.617 -7.152 -85.812 1 36.03 8 ASP B O 1
ATOM 1077 N N . PRO B 1 9 ? 9.32 -9.117 -85.562 1 34.5 9 PRO B N 1
ATOM 1078 C CA . PRO B 1 9 ? 8.617 -9.953 -86.562 1 34.5 9 PRO B CA 1
ATOM 1079 C C . PRO B 1 9 ? 7.098 -9.852 -86.438 1 34.5 9 PRO B C 1
ATOM 1081 O O . PRO B 1 9 ? 6.414 -9.578 -87.375 1 34.5 9 PRO B O 1
ATOM 1084 N N . PHE B 1 10 ? 6.426 -10.758 -85.75 1 33.78 10 PHE B N 1
ATOM 1085 C CA . PHE B 1 10 ? 5.285 -11.602 -86.125 1 33.78 10 PHE B CA 1
ATOM 1086 C C . PHE B 1 10 ? 3.973 -10.883 -85.812 1 33.78 10 PHE B C 1
ATOM 1088 O O . PHE B 1 10 ? 3.799 -10.32 -84.75 1 33.78 10 PHE B O 1
ATOM 1095 N N . ALA B 1 11 ? 3.145 -10.555 -86.75 1 28.2 11 ALA B N 1
ATOM 1096 C CA . ALA B 1 11 ? 2.055 -9.797 -87.375 1 28.2 11 ALA B CA 1
ATOM 1097 C C . ALA B 1 11 ? 0.714 -10.164 -86.75 1 28.2 11 ALA B C 1
ATOM 1099 O O . ALA B 1 11 ? -0.113 -9.289 -86.5 1 28.2 11 ALA B O 1
ATOM 1100 N N . SER B 1 12 ? 0.283 -11.453 -86.812 1 29.67 12 SER B N 1
ATOM 1101 C CA . SER B 1 12 ? -1.048 -11.617 -87.375 1 29.67 12 SER B CA 1
ATOM 1102 C C . SER B 1 12 ? -2.131 -11.164 -86.375 1 29.67 12 SER B C 1
ATOM 1104 O O . SER B 1 12 ? -1.904 -11.109 -85.188 1 29.67 12 SER B O 1
ATOM 1106 N N . GLU B 1 13 ? -3.473 -11.055 -86.938 1 27.94 13 GLU B N 1
ATOM 1107 C CA . GLU B 1 13 ? -4.73 -10.312 -86.875 1 27.94 13 GLU B CA 1
ATOM 1108 C C . GLU B 1 13 ? -5.598 -10.781 -85.688 1 27.94 13 GLU B C 1
ATOM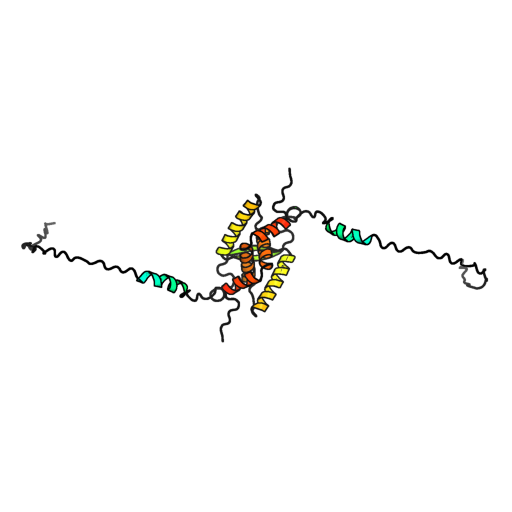 1110 O O . GLU B 1 13 ? -5.617 -11.969 -85.375 1 27.94 13 GLU B O 1
ATOM 1115 N N . GLY B 1 14 ? -6.188 -9.891 -84.875 1 26.86 14 GLY B N 1
ATOM 1116 C CA . GLY B 1 14 ? -6.762 -9.469 -83.625 1 26.86 14 GLY B CA 1
ATOM 1117 C C . GLY B 1 14 ? -8.188 -9.961 -83.375 1 26.86 14 GLY B C 1
ATOM 1118 O O . GLY B 1 14 ? -8.852 -9.57 -82.438 1 26.86 14 GLY B O 1
ATOM 1119 N N . GLU B 1 15 ? -8.906 -10.633 -84.375 1 31.39 15 GLU B N 1
ATOM 1120 C CA . GLU B 1 15 ? -10.305 -10.219 -84.312 1 31.39 15 GLU B CA 1
ATOM 1121 C C . GLU B 1 15 ? -10.992 -10.867 -83.062 1 31.39 15 GLU B C 1
ATOM 1123 O O . GLU B 1 15 ? -11.086 -12.094 -83 1 31.39 15 GLU B O 1
ATOM 1128 N N . SER B 1 16 ? -10.82 -10.414 -81.875 1 29.83 16 SER B N 1
ATOM 1129 C CA . SER B 1 16 ? -11.266 -10.953 -80.625 1 29.83 16 SER B CA 1
ATOM 1130 C C . SER B 1 16 ? -12.789 -11.016 -80.562 1 29.83 16 SER B C 1
ATOM 1132 O O . SER B 1 16 ? -13.469 -10.062 -80.938 1 29.83 16 SER B O 1
ATOM 1134 N N . PRO B 1 17 ? -13.367 -12.266 -80.5 1 31.02 17 PRO B N 1
ATOM 1135 C CA . PRO B 1 17 ? -14.789 -12.609 -80.438 1 31.02 17 PRO B CA 1
ATOM 1136 C C . PRO B 1 17 ? -15.469 -11.984 -79.188 1 31.02 17 PRO B C 1
ATOM 1138 O O . PRO B 1 17 ? -14.805 -11.695 -78.188 1 31.02 17 PRO B O 1
ATOM 1141 N N . VAL B 1 18 ? -16.578 -11.18 -79.375 1 29.17 18 VAL B N 1
ATOM 1142 C CA . VAL B 1 18 ? -17.484 -10.352 -78.625 1 29.17 18 VAL B CA 1
ATOM 1143 C C . VAL B 1 18 ? -18.172 -11.203 -77.5 1 29.17 18 VAL B C 1
ATOM 1145 O O . VAL B 1 18 ? -18.688 -12.289 -77.812 1 29.17 18 VAL B O 1
ATOM 1148 N N . GLU B 1 19 ? -17.531 -11.359 -76.312 1 29.56 19 GLU B N 1
ATOM 1149 C CA . GLU B 1 19 ? -17.922 -12.039 -75.125 1 29.56 19 GLU B CA 1
ATOM 1150 C C . GLU B 1 19 ? -19.312 -11.594 -74.625 1 29.56 19 GLU B C 1
ATOM 1152 O O . GLU B 1 19 ? -19.578 -10.398 -74.5 1 29.56 19 GLU B O 1
ATOM 1157 N N . GLU B 1 20 ? -20.344 -12.375 -74.938 1 29.59 20 GLU B N 1
ATOM 1158 C CA . GLU B 1 20 ? -21.734 -12.258 -74.5 1 29.59 20 GLU B CA 1
ATOM 1159 C C . GLU B 1 20 ? -21.844 -12.109 -73 1 29.59 20 GLU B C 1
ATOM 1161 O O . GLU B 1 20 ? -21.109 -12.758 -72.25 1 29.59 20 GLU B O 1
ATOM 1166 N N . SER B 1 21 ? -22.328 -10.945 -72.438 1 28.66 21 SER B N 1
ATOM 1167 C CA . SER B 1 21 ? -22.562 -10.273 -71.188 1 28.66 21 SER B CA 1
ATOM 1168 C C . SER B 1 21 ? -23.531 -11.07 -70.312 1 28.66 21 SER B C 1
ATOM 1170 O O . SER B 1 21 ? -24.734 -11.078 -70.562 1 28.66 21 SER B O 1
ATOM 1172 N N . SER B 1 22 ? -23.281 -12.398 -70.062 1 27.2 22 SER B N 1
ATOM 1173 C CA . SER B 1 22 ? -24.297 -13.07 -69.25 1 27.2 22 SER B CA 1
ATOM 1174 C C . SER B 1 22 ? -24.422 -12.438 -67.875 1 27.2 22 SER B C 1
ATOM 1176 O O . SER B 1 22 ? -23.422 -12.266 -67.188 1 27.2 22 SER B O 1
ATOM 1178 N N . THR B 1 23 ? -25.453 -11.578 -67.625 1 29.52 23 THR B N 1
ATOM 1179 C CA . THR B 1 23 ? -25.906 -10.82 -66.5 1 29.52 23 THR B CA 1
ATOM 1180 C C . THR B 1 23 ? -26.203 -11.75 -65.312 1 29.52 23 THR B C 1
ATOM 1182 O O . THR B 1 23 ? -27.172 -12.516 -65.312 1 29.52 23 THR B O 1
ATOM 1185 N N . THR B 1 24 ? -25.25 -12.57 -64.812 1 29.36 24 THR B N 1
ATOM 1186 C CA . THR B 1 24 ? -25.5 -13.484 -63.656 1 29.36 24 THR B CA 1
ATOM 1187 C C . THR B 1 24 ? -25.969 -12.711 -62.438 1 29.36 24 THR B C 1
ATOM 1189 O O . THR B 1 24 ? -25.281 -11.797 -61.969 1 29.36 24 THR B O 1
ATOM 1192 N N . GLU B 1 25 ? -27.328 -12.688 -62.094 1 30.77 25 GLU B N 1
ATOM 1193 C CA . GLU B 1 25 ? -28.062 -12.133 -60.969 1 30.77 25 GLU B CA 1
ATOM 1194 C C . GLU B 1 25 ? -27.594 -12.734 -59.656 1 30.77 25 GLU B C 1
ATOM 1196 O O . GLU B 1 25 ? -27.688 -13.945 -59.438 1 30.77 25 GLU B O 1
ATOM 1201 N N . THR B 1 26 ? -26.438 -12.305 -59.062 1 30.94 26 THR B N 1
ATOM 1202 C CA . THR B 1 26 ? -25.859 -12.758 -57.812 1 30.94 26 THR B CA 1
ATOM 1203 C C . THR B 1 26 ? -26.812 -12.484 -56.656 1 30.94 26 THR B C 1
ATOM 1205 O O . THR B 1 26 ? -27.172 -11.336 -56.375 1 30.94 26 THR B O 1
ATOM 1208 N N . THR B 1 27 ? -27.75 -13.445 -56.312 1 30.36 27 THR B N 1
ATOM 1209 C CA . THR B 1 27 ? -28.641 -13.469 -55.125 1 30.36 27 THR B CA 1
ATOM 1210 C C . THR B 1 27 ? -27.828 -13.445 -53.844 1 30.36 27 THR B C 1
ATOM 1212 O O . THR B 1 27 ? -27.031 -14.336 -53.594 1 30.36 27 THR B O 1
ATOM 1215 N N . THR B 1 28 ? -27.484 -12.25 -53.312 1 31.2 28 THR B N 1
ATOM 1216 C CA . THR B 1 28 ? -26.797 -11.922 -52.062 1 31.2 28 THR B CA 1
ATOM 1217 C C . THR B 1 28 ? -27.578 -12.469 -50.844 1 31.2 28 THR B C 1
ATOM 1219 O O . THR B 1 28 ? -28.688 -12.008 -50.562 1 31.2 28 THR B O 1
ATOM 1222 N N . SER B 1 29 ? -27.734 -13.82 -50.625 1 30.83 29 SER B N 1
ATOM 1223 C CA . SER B 1 29 ? -28.391 -14.398 -49.469 1 30.83 29 SER B CA 1
ATOM 1224 C C . SER B 1 29 ? -27.781 -13.875 -48.156 1 30.83 29 SER B C 1
ATOM 1226 O O . SER B 1 29 ? -26.594 -13.523 -48.125 1 30.83 29 SER B O 1
ATOM 1228 N N . GLU B 1 30 ? -28.688 -13.609 -47.094 1 31.58 30 GLU B N 1
ATOM 1229 C CA . GLU B 1 30 ? -28.828 -13.023 -45.75 1 31.58 30 GLU B CA 1
ATOM 1230 C C . GLU B 1 30 ? -28.016 -13.797 -44.719 1 31.58 30 GLU B C 1
ATOM 1232 O O . GLU B 1 30 ? -28.422 -14.891 -44.281 1 31.58 30 GLU B O 1
ATOM 1237 N N . SER B 1 31 ? -26.703 -13.938 -44.844 1 35.69 31 SER B N 1
ATOM 1238 C CA . SER B 1 31 ? -25.922 -14.633 -43.844 1 35.69 31 SER B CA 1
ATOM 1239 C C . SER B 1 31 ? -25.938 -13.891 -42.5 1 35.69 31 SER B C 1
ATOM 1241 O O . SER B 1 31 ? -25.156 -12.977 -42.281 1 35.69 31 SER B O 1
ATOM 1243 N N . GLU B 1 32 ? -27.141 -13.453 -41.969 1 32.06 32 GLU B N 1
ATOM 1244 C CA . GLU B 1 32 ? -27.156 -12.719 -40.688 1 32.06 32 GLU B CA 1
ATOM 1245 C C . GLU B 1 32 ? -26.672 -13.594 -39.562 1 32.06 32 GLU B C 1
ATOM 1247 O O . GLU B 1 32 ? -26.562 -13.133 -38.406 1 32.06 32 GLU B O 1
ATOM 1252 N N . SER B 1 33 ? -26.875 -14.922 -39.562 1 36.41 33 SER B N 1
ATOM 1253 C CA . SER B 1 33 ? -27.078 -15.562 -38.281 1 36.41 33 SER B CA 1
ATOM 1254 C C . SER B 1 33 ? -25.781 -15.625 -37.469 1 36.41 33 SER B C 1
ATOM 1256 O O . SER B 1 33 ? -25.766 -16.125 -36.344 1 36.41 33 SER B O 1
ATOM 1258 N N . LYS B 1 34 ? -24.578 -15.742 -38 1 33.94 34 LYS B N 1
ATOM 1259 C CA . LYS B 1 34 ? -23.547 -16.438 -37.25 1 33.94 34 LYS B CA 1
ATOM 1260 C C . LYS B 1 34 ? -22.922 -15.531 -36.188 1 33.94 34 LYS B C 1
ATOM 1262 O O . LYS B 1 34 ? -21.891 -15.867 -35.594 1 33.94 34 LYS B O 1
ATOM 1267 N N . ALA B 1 35 ? -23.328 -14.25 -36.094 1 39.5 35 ALA B N 1
ATOM 1268 C CA . ALA B 1 35 ? -22.406 -13.438 -35.312 1 39.5 35 ALA B CA 1
ATOM 1269 C C . ALA B 1 35 ? -22.578 -13.711 -33.812 1 39.5 35 ALA B C 1
ATOM 1271 O O . ALA B 1 35 ? -21.844 -13.156 -32.969 1 39.5 35 ALA B O 1
ATOM 1272 N N . SER B 1 36 ? -23.719 -14.375 -33.531 1 39.28 36 SER B N 1
ATOM 1273 C CA . SER B 1 36 ? -23.953 -14.305 -32.094 1 39.28 36 SER B CA 1
ATOM 1274 C C . SER B 1 36 ? -22.969 -15.195 -31.344 1 39.28 36 SER B C 1
ATOM 1276 O O . SER B 1 36 ? -22.938 -15.18 -30.109 1 39.28 36 SER B O 1
ATOM 1278 N N . GLU B 1 37 ? -22.562 -16.344 -31.938 1 41.56 37 GLU B N 1
ATOM 1279 C CA . GLU B 1 37 ? -21.859 -17.312 -31.109 1 41.56 37 GLU B CA 1
ATOM 1280 C C . GLU B 1 37 ? -20.453 -16.828 -30.75 1 41.56 37 GLU B C 1
ATOM 1282 O O . GLU B 1 37 ? -19.797 -17.406 -29.891 1 41.56 37 GLU B O 1
ATOM 1287 N N . SER B 1 38 ? -19.953 -15.836 -31.5 1 46.53 38 SER B N 1
ATOM 1288 C CA . SER B 1 38 ? -18.531 -15.555 -31.328 1 46.53 38 SER B CA 1
ATOM 1289 C C . SER B 1 38 ? -18.266 -14.836 -30.016 1 46.53 38 SER B C 1
ATOM 1291 O O . SER B 1 38 ? -17.141 -14.805 -29.531 1 46.53 38 SER B O 1
ATOM 1293 N N . THR B 1 39 ? -19.391 -14.102 -29.609 1 48 39 THR B N 1
ATOM 1294 C CA . THR B 1 39 ? -19.047 -13.297 -28.453 1 48 39 THR B CA 1
ATOM 1295 C C . THR B 1 39 ? -19 -14.156 -27.188 1 48 39 THR B C 1
ATOM 1297 O O . THR B 1 39 ? -18.188 -13.906 -26.297 1 48 39 THR B O 1
ATOM 1300 N N . GLU B 1 40 ? -19.969 -15.125 -27.125 1 44.38 40 GLU B N 1
ATOM 1301 C CA . GLU B 1 40 ? -19.984 -15.898 -25.891 1 44.38 40 GLU B CA 1
ATOM 1302 C C . GLU B 1 40 ? -18.75 -16.797 -25.781 1 44.38 40 GLU B C 1
ATOM 1304 O O . GLU B 1 40 ? -18.281 -17.094 -24.688 1 44.38 40 GLU B O 1
ATOM 1309 N N . SER B 1 41 ? -18.328 -17.438 -26.938 1 46.5 41 SER B N 1
ATOM 1310 C CA . SER B 1 41 ? -17.172 -18.328 -26.875 1 46.5 41 SER B CA 1
ATOM 1311 C C . SER B 1 41 ? -15.906 -17.578 -26.484 1 46.5 41 SER B C 1
ATOM 1313 O O . SER B 1 41 ? -14.953 -18.172 -25.969 1 46.5 41 SER B O 1
ATOM 1315 N N . SER B 1 42 ? -15.875 -16.344 -26.891 1 47.5 42 SER B N 1
ATOM 1316 C CA . SER B 1 42 ? -14.68 -15.57 -26.594 1 47.5 42 SER B CA 1
ATOM 1317 C C . SER B 1 42 ? -14.531 -15.336 -25.094 1 47.5 42 SER B C 1
ATOM 1319 O O . SER B 1 42 ? -13.445 -15.031 -24.609 1 47.5 42 SER B O 1
ATOM 1321 N N . ARG B 1 43 ? -15.641 -15.234 -24.453 1 43.38 43 ARG B N 1
ATOM 1322 C CA . ARG B 1 43 ? -15.477 -15.078 -23 1 43.38 43 ARG B CA 1
ATOM 1323 C C . ARG B 1 43 ? -14.93 -16.344 -22.375 1 43.38 43 ARG B C 1
ATOM 1325 O O . ARG B 1 43 ? -14.406 -16.328 -21.25 1 43.38 43 ARG B O 1
ATOM 1332 N N . GLN B 1 44 ? -15.531 -17.547 -22.703 1 43.38 44 GLN B N 1
ATOM 1333 C CA . GLN B 1 44 ? -15.188 -18.828 -22.078 1 43.38 44 GLN B CA 1
ATOM 1334 C C . GLN B 1 44 ? -13.727 -19.188 -22.359 1 43.38 44 GLN B C 1
ATOM 1336 O O . GLN B 1 44 ? -13.156 -20.031 -21.656 1 43.38 44 GLN B O 1
ATOM 1341 N N . GLN B 1 45 ? -13.336 -19.062 -23.656 1 43.5 45 GLN B N 1
ATOM 1342 C CA . GLN B 1 45 ? -11.93 -19.422 -23.766 1 43.5 45 GLN B CA 1
ATOM 1343 C C . GLN B 1 45 ? -11.047 -18.484 -22.953 1 43.5 45 GLN B C 1
ATOM 1345 O O . GLN B 1 45 ? -10.516 -17.516 -23.484 1 43.5 45 GLN B O 1
ATOM 1350 N N . ARG B 1 46 ? -11.508 -17.828 -22.016 1 47.44 46 ARG B N 1
ATOM 1351 C CA . ARG B 1 46 ? -10.523 -17.203 -21.125 1 47.44 46 ARG B CA 1
ATOM 1352 C C . ARG B 1 46 ? -9.234 -18.016 -21.109 1 47.44 46 ARG B C 1
ATOM 1354 O O . ARG B 1 46 ? -9.219 -19.156 -20.641 1 47.44 46 ARG B O 1
ATOM 1361 N N . ALA B 1 47 ? -8.5 -18.094 -22.156 1 49.72 47 ALA B N 1
ATOM 1362 C CA . ALA B 1 47 ? -7.168 -18.703 -22.219 1 49.72 47 ALA B CA 1
ATOM 1363 C C . ALA B 1 47 ? -6.598 -18.922 -20.812 1 49.72 47 ALA B C 1
ATOM 1365 O O . ALA B 1 47 ? -6.605 -18.016 -19.984 1 49.72 47 ALA B O 1
ATOM 1366 N N . MET B 1 48 ? -6.789 -20.141 -20.25 1 60.28 48 MET B N 1
ATOM 1367 C CA . MET B 1 48 ? -6.246 -20.469 -18.938 1 60.28 48 MET B CA 1
ATOM 1368 C C . MET B 1 48 ? -4.914 -19.781 -18.703 1 60.28 48 MET B C 1
ATOM 1370 O O . MET B 1 48 ? -3.877 -20.219 -19.188 1 60.28 48 MET B O 1
ATOM 1374 N N . GLN B 1 49 ? -4.863 -18.422 -18.75 1 80.62 49 GLN B N 1
ATOM 1375 C CA . GLN B 1 49 ? -3.594 -17.75 -18.5 1 80.62 49 GLN B CA 1
ATOM 1376 C C . GLN B 1 49 ? -2.99 -18.203 -17.172 1 80.62 49 GLN B C 1
ATOM 1378 O O . GLN B 1 49 ? -3.707 -18.375 -16.172 1 80.62 49 GLN B O 1
ATOM 1383 N N . ILE B 1 50 ? -1.854 -18.859 -17.297 1 91.75 50 ILE B N 1
ATOM 1384 C CA . ILE B 1 50 ? -1.074 -19.203 -16.125 1 91.75 50 ILE B CA 1
ATOM 1385 C C . ILE B 1 50 ? -0.981 -18 -15.188 1 91.75 50 ILE B C 1
ATOM 1387 O O . ILE B 1 50 ? -0.534 -16.922 -15.594 1 91.75 50 ILE B O 1
ATOM 1391 N N . PRO B 1 51 ? -1.532 -18.188 -13.992 1 95 51 PRO B N 1
ATOM 1392 C CA . PRO B 1 51 ? -1.496 -17.062 -13.055 1 95 51 PRO B CA 1
ATOM 1393 C C . PRO B 1 51 ? -0.098 -16.469 -12.898 1 95 51 PRO B C 1
ATOM 1395 O O . PRO B 1 51 ? 0.899 -17.172 -13.055 1 95 51 PRO B O 1
ATOM 1398 N N . TYR B 1 52 ? -0.114 -15.172 -12.602 1 95.88 52 TYR B N 1
ATOM 1399 C CA . TYR B 1 52 ? 1.083 -14.344 -12.523 1 95.88 52 TYR B CA 1
ATOM 1400 C C . TYR B 1 52 ? 2.154 -15.008 -11.672 1 95.88 52 TYR B C 1
ATOM 1402 O O . TYR B 1 52 ? 3.318 -15.086 -12.07 1 95.88 52 TYR B O 1
ATOM 1410 N N . LYS B 1 53 ? 1.751 -15.484 -10.57 1 96.25 53 LYS B N 1
ATOM 1411 C CA . LYS B 1 53 ? 2.666 -16.078 -9.602 1 96.25 53 LYS B CA 1
ATOM 1412 C C . LYS B 1 53 ? 3.449 -17.234 -10.219 1 96.25 53 LYS B C 1
ATOM 1414 O O . LYS B 1 53 ? 4.605 -17.469 -9.859 1 96.25 53 LYS B O 1
ATOM 1419 N N . PHE B 1 54 ? 2.914 -17.906 -11.227 1 94.38 54 PHE B N 1
ATOM 1420 C CA . PHE B 1 54 ? 3.512 -19.125 -11.773 1 94.38 54 PHE B CA 1
ATOM 1421 C C . PHE B 1 54 ? 4.211 -18.828 -13.094 1 94.38 54 PHE B C 1
ATOM 1423 O O . PHE B 1 54 ? 4.984 -19.656 -13.586 1 94.38 54 PHE B O 1
ATOM 1430 N N . ARG B 1 55 ? 3.932 -17.734 -13.617 1 95.19 55 ARG B N 1
ATOM 1431 C CA . ARG B 1 55 ? 4.527 -17.422 -14.906 1 95.19 55 ARG B CA 1
ATOM 1432 C C . ARG B 1 55 ? 5.66 -16.406 -14.75 1 95.19 55 ARG B C 1
ATOM 1434 O O . ARG B 1 55 ? 6.477 -16.234 -15.664 1 95.19 55 ARG B O 1
ATOM 1441 N N . ARG B 1 56 ? 5.75 -15.719 -13.688 1 96.69 56 ARG B N 1
ATOM 1442 C CA . ARG B 1 56 ? 6.707 -14.633 -13.5 1 96.69 56 ARG B CA 1
ATOM 1443 C C . ARG B 1 56 ? 8.117 -15.172 -13.281 1 96.69 56 ARG B C 1
ATOM 1445 O O . ARG B 1 56 ? 8.289 -16.297 -12.789 1 96.69 56 ARG B O 1
ATOM 1452 N N . ASP B 1 57 ? 9.086 -14.266 -13.789 1 96.5 57 ASP B N 1
ATOM 1453 C CA . ASP B 1 57 ? 10.492 -14.516 -13.484 1 96.5 57 ASP B CA 1
ATOM 1454 C C . ASP B 1 57 ? 10.891 -13.867 -12.156 1 96.5 57 ASP B C 1
ATOM 1456 O O . ASP B 1 57 ? 11.547 -12.82 -12.141 1 96.5 57 ASP B O 1
ATOM 1460 N N . GLY B 1 58 ? 10.383 -14.43 -11.055 1 97.38 58 GLY B N 1
ATOM 1461 C CA . GLY B 1 58 ? 10.617 -13.875 -9.734 1 97.38 58 GLY B CA 1
ATOM 1462 C C . GLY B 1 58 ? 9.531 -12.922 -9.281 1 97.38 58 GLY B C 1
ATOM 1463 O O . GLY B 1 58 ? 8.688 -12.516 -10.078 1 97.38 58 GLY B O 1
ATOM 1464 N N . VAL B 1 59 ? 9.539 -12.453 -8.023 1 97.25 59 VAL B N 1
ATOM 1465 C CA . VAL B 1 59 ? 8.453 -11.711 -7.395 1 97.25 59 VAL B CA 1
ATOM 1466 C C . VAL B 1 59 ? 8.477 -10.258 -7.879 1 97.25 59 VAL B C 1
ATOM 1468 O O . VAL B 1 59 ? 7.445 -9.578 -7.863 1 97.25 59 VAL B O 1
ATOM 1471 N N . GLN B 1 60 ? 9.586 -9.742 -8.344 1 98.38 60 GLN B N 1
ATOM 1472 C CA . GLN B 1 60 ? 9.711 -8.352 -8.766 1 98.38 60 GLN B CA 1
ATOM 1473 C C . GLN B 1 60 ? 9.422 -8.195 -10.258 1 98.38 60 GLN B C 1
ATOM 1475 O O . GLN B 1 60 ? 9.375 -7.078 -10.773 1 98.38 60 GLN B O 1
ATOM 1480 N N . ASP B 1 61 ? 9.148 -9.344 -10.891 1 98.12 61 ASP B N 1
ATOM 1481 C CA . ASP B 1 61 ? 8.945 -9.336 -12.336 1 98.12 61 ASP B CA 1
ATOM 1482 C C . ASP B 1 61 ? 7.793 -8.422 -12.734 1 98.12 61 ASP B C 1
ATOM 1484 O O . ASP B 1 61 ? 6.695 -8.523 -12.18 1 98.12 61 ASP B O 1
ATOM 1488 N N . GLY B 1 62 ? 8.133 -7.535 -13.688 1 97.81 62 GLY B N 1
ATOM 1489 C CA . GLY B 1 62 ? 7.105 -6.652 -14.219 1 97.81 62 GLY B CA 1
ATOM 1490 C C . GLY B 1 62 ? 6.785 -5.488 -13.305 1 97.81 62 GLY B C 1
ATOM 1491 O O . GLY B 1 62 ? 5.809 -4.766 -13.523 1 97.81 62 GLY B O 1
ATOM 1492 N N . ARG B 1 63 ? 7.641 -5.273 -12.305 1 98.69 63 ARG B N 1
ATOM 1493 C CA . ARG B 1 63 ? 7.371 -4.215 -11.336 1 98.69 63 ARG B CA 1
ATOM 1494 C C . ARG B 1 63 ? 8.5 -3.193 -11.312 1 98.69 63 ARG B C 1
ATOM 1496 O O . ARG B 1 63 ? 9.656 -3.535 -11.562 1 98.69 63 ARG B O 1
ATOM 1503 N N . GLU B 1 64 ? 8.078 -2.012 -10.969 1 98.69 64 GLU B N 1
ATOM 1504 C CA . GLU B 1 64 ? 9.031 -0.938 -10.734 1 98.69 64 GLU B CA 1
ATOM 1505 C C . GLU B 1 64 ? 9.195 -0.657 -9.242 1 98.69 64 GLU B C 1
ATOM 1507 O O . GLU B 1 64 ? 8.211 -0.635 -8.5 1 98.69 64 GLU B O 1
ATOM 1512 N N . ARG B 1 65 ? 10.422 -0.417 -8.875 1 98.69 65 ARG B N 1
ATOM 1513 C CA . ARG B 1 65 ? 10.703 -0.087 -7.48 1 98.69 65 ARG B CA 1
ATOM 1514 C C . ARG B 1 65 ? 10.336 1.362 -7.176 1 98.69 65 ARG B C 1
ATOM 1516 O O . ARG B 1 65 ? 10.695 2.27 -7.93 1 98.69 65 ARG B O 1
ATOM 1523 N N . VAL B 1 66 ? 9.578 1.527 -6.098 1 98.69 66 VAL B N 1
ATOM 1524 C CA . 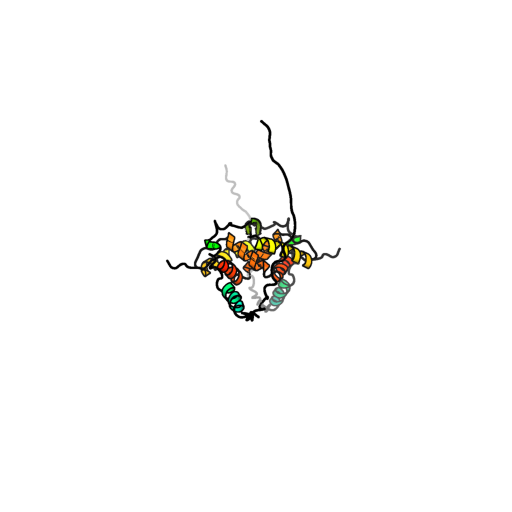VAL B 1 66 ? 9.242 2.869 -5.633 1 98.69 66 VAL B CA 1
ATOM 1525 C C . VAL B 1 66 ? 9.461 2.963 -4.121 1 98.69 66 VAL B C 1
ATOM 1527 O O . VAL B 1 66 ? 9.391 1.956 -3.414 1 98.69 66 VAL B O 1
ATOM 1530 N N . PRO B 1 67 ? 9.797 4.164 -3.672 1 98.62 67 PRO B N 1
ATOM 1531 C CA . PRO B 1 67 ? 10.039 4.277 -2.23 1 98.62 67 PRO B CA 1
ATOM 1532 C C . PRO B 1 67 ? 8.758 4.145 -1.409 1 98.62 67 PRO B C 1
ATOM 1534 O O . PRO B 1 67 ? 7.711 4.668 -1.8 1 98.62 67 PRO B O 1
ATOM 1537 N N . LEU B 1 68 ? 8.883 3.43 -0.336 1 98.94 68 LEU B N 1
ATOM 1538 C CA . LEU B 1 68 ? 7.812 3.311 0.653 1 98.94 68 LEU B CA 1
ATOM 1539 C C . LEU B 1 68 ? 8.352 3.539 2.062 1 98.94 68 LEU B C 1
ATOM 1541 O O . LEU B 1 68 ? 9.398 3 2.426 1 98.94 68 LEU B O 1
ATOM 1545 N N . PHE B 1 69 ? 7.691 4.406 2.812 1 98.94 69 PHE B N 1
ATOM 1546 C CA . PHE B 1 69 ? 8.008 4.691 4.207 1 98.94 69 PHE B CA 1
ATOM 1547 C C . PHE B 1 69 ? 6.801 4.434 5.102 1 98.94 69 PHE B C 1
ATOM 1549 O O . PHE B 1 69 ? 5.707 4.945 4.836 1 98.94 69 PHE B O 1
ATOM 1556 N N . LEU B 1 70 ? 6.996 3.633 6.145 1 98.94 70 LEU B N 1
ATOM 1557 C CA . LEU B 1 70 ? 5.871 3.23 6.984 1 98.94 70 LEU B CA 1
ATOM 1558 C C . LEU B 1 70 ? 6.117 3.617 8.438 1 98.94 70 LEU B C 1
ATOM 1560 O O . LEU B 1 70 ? 7.223 3.441 8.953 1 98.94 70 LEU B O 1
ATOM 1564 N N . GLN B 1 71 ? 5.094 4.191 9.031 1 98.62 71 GLN B N 1
ATOM 1565 C CA . GLN B 1 71 ? 5.102 4.316 10.484 1 98.62 71 GLN B CA 1
ATOM 1566 C C . GLN B 1 71 ? 5.07 2.947 11.156 1 98.62 71 GLN B C 1
ATOM 1568 O O . GLN B 1 71 ? 4.672 1.958 10.539 1 98.62 71 GLN B O 1
ATOM 1573 N N . SER B 1 72 ? 5.469 2.891 12.422 1 98.56 72 SER B N 1
ATOM 1574 C CA . SER B 1 72 ? 5.617 1.639 13.156 1 98.56 72 SER B CA 1
ATOM 1575 C C . SER B 1 72 ? 4.305 0.858 13.188 1 98.56 72 SER B C 1
ATOM 1577 O O . SER B 1 72 ? 4.301 -0.363 13.023 1 98.56 72 SER B O 1
ATOM 1579 N N . GLU B 1 73 ? 3.271 1.6 13.414 1 98.38 73 GLU B N 1
ATOM 1580 C CA . GLU B 1 73 ? 1.962 0.957 13.492 1 98.38 73 GLU B CA 1
ATOM 1581 C C . GLU B 1 73 ? 1.598 0.289 12.172 1 98.38 73 GLU B C 1
ATOM 1583 O O . GLU B 1 73 ? 1.113 -0.845 12.148 1 98.38 73 GLU B O 1
ATOM 1588 N N . THR B 1 74 ? 1.8 0.927 11.094 1 98.88 74 THR B N 1
ATOM 1589 C CA . THR B 1 74 ? 1.494 0.374 9.781 1 98.88 74 THR B CA 1
ATOM 1590 C C . THR B 1 74 ? 2.373 -0.84 9.492 1 98.88 74 THR B C 1
ATOM 1592 O O . THR B 1 74 ? 1.895 -1.846 8.961 1 98.88 74 THR B O 1
ATOM 1595 N N . LYS B 1 75 ? 3.648 -0.746 9.797 1 98.81 75 LYS B N 1
ATOM 1596 C CA . LYS B 1 75 ? 4.582 -1.851 9.586 1 98.81 75 LYS B CA 1
ATOM 1597 C C . LYS B 1 75 ? 4.164 -3.08 10.391 1 98.81 75 LYS B C 1
ATOM 1599 O O . LYS B 1 75 ? 4.199 -4.203 9.883 1 98.81 75 LYS B O 1
ATOM 1604 N N . SER B 1 76 ? 3.76 -2.852 11.602 1 98.75 76 SER B N 1
ATOM 1605 C CA . SER B 1 76 ? 3.271 -3.949 12.43 1 98.75 76 SER B CA 1
ATOM 1606 C C . SER B 1 76 ? 2.012 -4.57 11.844 1 98.75 76 SER B C 1
ATOM 1608 O O . SER B 1 76 ? 1.854 -5.793 11.844 1 98.75 76 SER B O 1
ATOM 1610 N N . GLY B 1 77 ? 1.108 -3.697 11.352 1 98.94 77 GLY B N 1
ATOM 1611 C CA . GLY B 1 77 ? -0.087 -4.191 10.68 1 98.94 77 GLY B CA 1
ATOM 1612 C C . GLY B 1 77 ? 0.217 -5.047 9.469 1 98.94 77 GLY B C 1
ATOM 1613 O O . GLY B 1 77 ? -0.457 -6.051 9.227 1 98.94 77 GLY B O 1
ATOM 1614 N N . GLU B 1 78 ? 1.188 -4.641 8.75 1 98.94 78 GLU B N 1
ATOM 1615 C CA . GLU B 1 78 ? 1.626 -5.414 7.59 1 98.94 78 GLU B CA 1
ATOM 1616 C C . GLU B 1 78 ? 2.094 -6.805 7.996 1 98.94 78 GLU B C 1
ATOM 1618 O O . GLU B 1 78 ? 1.745 -7.797 7.352 1 98.94 78 GLU B O 1
ATOM 1623 N N . ARG B 1 79 ? 2.893 -6.867 8.977 1 98.81 79 ARG B N 1
ATOM 1624 C CA . ARG B 1 79 ? 3.381 -8.148 9.469 1 98.81 79 ARG B CA 1
ATOM 1625 C C . ARG B 1 79 ? 2.225 -9.055 9.875 1 98.81 79 ARG B C 1
ATOM 1627 O O . ARG B 1 79 ? 2.203 -10.234 9.516 1 98.81 79 ARG B O 1
ATOM 1634 N N . ASP B 1 80 ? 1.334 -8.492 10.586 1 98.88 80 ASP B N 1
ATOM 1635 C CA . ASP B 1 80 ? 0.173 -9.266 11.023 1 98.88 80 ASP B CA 1
ATOM 1636 C C . ASP B 1 80 ? -0.652 -9.734 9.828 1 98.88 80 ASP B C 1
ATOM 1638 O O . ASP B 1 80 ? -1.122 -10.875 9.805 1 98.88 80 ASP B O 1
ATOM 1642 N N . ALA B 1 81 ? -0.839 -8.891 8.914 1 98.94 81 ALA B N 1
ATOM 1643 C CA . ALA B 1 81 ? -1.59 -9.227 7.707 1 98.94 81 ALA B CA 1
ATOM 1644 C C . ALA B 1 81 ? -0.918 -10.367 6.945 1 98.94 81 ALA B C 1
ATOM 1646 O O . ALA B 1 81 ? -1.591 -11.273 6.457 1 98.94 81 ALA B O 1
ATOM 1647 N N . GLN B 1 82 ? 0.403 -10.289 6.809 1 98.94 82 GLN B N 1
ATOM 1648 C CA . GLN B 1 82 ? 1.125 -11.344 6.113 1 98.94 82 GLN B CA 1
ATOM 1649 C C . GLN B 1 82 ? 0.882 -12.703 6.77 1 98.94 82 GLN B C 1
ATOM 1651 O O . GLN B 1 82 ? 0.583 -13.68 6.086 1 98.94 82 GLN B O 1
ATOM 1656 N N . ARG B 1 83 ? 0.979 -12.727 8.016 1 98.88 83 ARG B N 1
ATOM 1657 C CA . ARG B 1 83 ? 0.772 -13.961 8.766 1 98.88 83 ARG B CA 1
ATOM 1658 C C . ARG B 1 83 ? -0.646 -14.484 8.578 1 98.88 83 ARG B C 1
ATOM 1660 O O . ARG B 1 83 ? -0.846 -15.68 8.352 1 98.88 83 ARG B O 1
ATOM 1667 N N . GLU B 1 84 ? -1.517 -13.594 8.68 1 98.88 84 GLU B N 1
ATOM 1668 C CA . GLU B 1 84 ? -2.914 -13.992 8.539 1 98.88 84 GLU B CA 1
ATOM 1669 C C . GLU B 1 84 ? -3.18 -14.586 7.156 1 98.88 84 GLU B C 1
ATOM 1671 O O . GLU B 1 84 ? -3.834 -15.617 7.035 1 98.88 84 GLU B O 1
ATOM 1676 N N . LEU B 1 85 ? -2.695 -13.977 6.176 1 98.94 85 LEU B N 1
ATOM 1677 C CA . LEU B 1 85 ? -2.932 -14.438 4.809 1 98.94 85 LEU B CA 1
ATOM 1678 C C . LEU B 1 85 ? -2.18 -15.734 4.535 1 98.94 85 LEU B C 1
ATOM 1680 O O . LEU B 1 85 ? -2.668 -16.594 3.797 1 98.94 85 LEU B O 1
ATOM 1684 N N . GLU B 1 86 ? -1.026 -15.859 5.109 1 98.88 86 GLU B N 1
ATOM 1685 C CA . GLU B 1 86 ? -0.312 -17.125 5.012 1 98.88 86 GLU B CA 1
ATOM 1686 C C . GLU B 1 86 ? -1.119 -18.266 5.633 1 98.88 86 GLU B C 1
ATOM 1688 O O . GLU B 1 86 ? -1.174 -19.375 5.086 1 98.88 86 GLU B O 1
ATOM 1693 N N . ASP B 1 87 ? -1.697 -17.953 6.73 1 98.56 87 ASP B N 1
ATOM 1694 C CA . ASP B 1 87 ? -2.545 -18.953 7.379 1 98.56 87 ASP B CA 1
ATOM 1695 C C . ASP B 1 87 ? -3.756 -19.297 6.512 1 98.56 87 ASP B C 1
ATOM 1697 O O . ASP B 1 87 ? -4.105 -20.469 6.363 1 98.56 87 ASP B O 1
ATOM 1701 N N . ARG B 1 88 ? -4.328 -18.281 5.949 1 98.25 88 ARG B N 1
ATOM 1702 C CA . ARG B 1 88 ? -5.504 -18.484 5.113 1 98.25 88 ARG B CA 1
ATOM 1703 C C . ARG B 1 88 ? -5.168 -19.328 3.885 1 98.25 88 ARG B C 1
ATOM 1705 O O . ARG B 1 88 ? -5.965 -20.172 3.459 1 98.25 88 ARG B O 1
ATOM 1712 N N . PHE B 1 89 ? -4.055 -19.125 3.322 1 97.75 89 PHE B N 1
ATOM 1713 C CA . PHE B 1 89 ? -3.641 -19.797 2.1 1 97.75 89 PHE B CA 1
ATOM 1714 C C . PHE B 1 89 ? -2.943 -21.109 2.418 1 97.75 89 PHE B C 1
ATOM 1716 O O . PHE B 1 89 ? -2.693 -21.922 1.521 1 97.75 89 PHE B O 1
ATOM 1723 N N . ASP B 1 90 ? -2.609 -21.281 3.672 1 96.75 90 ASP B N 1
ATOM 1724 C CA . ASP B 1 90 ? -1.771 -22.406 4.059 1 96.75 90 ASP B CA 1
ATOM 1725 C C . ASP B 1 90 ? -0.514 -22.484 3.193 1 96.75 90 ASP B C 1
ATOM 1727 O O . ASP B 1 90 ? -0.19 -23.531 2.645 1 96.75 90 ASP B O 1
ATOM 1731 N N . ASP B 1 91 ? -0.015 -21.359 2.941 1 96.25 91 ASP B N 1
ATOM 1732 C CA . ASP B 1 91 ? 1.166 -21.156 2.105 1 96.25 91 ASP B CA 1
ATOM 1733 C C . ASP B 1 91 ? 1.85 -19.828 2.428 1 96.25 91 ASP B C 1
ATOM 1735 O O . ASP B 1 91 ? 1.25 -18.953 3.051 1 96.25 91 ASP B O 1
ATOM 1739 N N . ASP B 1 92 ? 3.211 -19.703 1.936 1 97.31 92 ASP B N 1
ATOM 1740 C CA . ASP B 1 92 ? 3.924 -18.453 2.111 1 97.31 92 ASP B CA 1
ATOM 1741 C C . ASP B 1 92 ? 3.34 -17.359 1.211 1 97.31 92 ASP B C 1
ATOM 1743 O O . ASP B 1 92 ? 2.854 -17.641 0.116 1 97.31 92 ASP B O 1
ATOM 1747 N N . VAL B 1 93 ? 3.361 -16.141 1.743 1 98.56 93 VAL B N 1
ATOM 1748 C CA . VAL B 1 93 ? 2.965 -14.977 0.959 1 98.56 93 VAL B CA 1
ATOM 1749 C C . VAL B 1 93 ? 4.152 -14.031 0.807 1 98.56 93 VAL B C 1
ATOM 1751 O O . VAL B 1 93 ? 4.762 -13.625 1.8 1 98.56 93 VAL B O 1
ATOM 1754 N N . SER B 1 94 ? 4.5 -13.727 -0.435 1 98.62 94 SER B N 1
ATOM 1755 C CA . SER B 1 94 ? 5.574 -12.781 -0.708 1 98.62 94 SER B CA 1
ATOM 1756 C C . SER B 1 94 ? 5.219 -11.383 -0.207 1 98.62 94 SER B C 1
ATOM 1758 O O . SER B 1 94 ? 4.156 -10.852 -0.529 1 98.62 94 SER B O 1
ATOM 1760 N N . LEU B 1 95 ? 6.121 -10.773 0.483 1 98.75 95 LEU B N 1
ATOM 1761 C CA . LEU B 1 95 ? 5.938 -9.398 0.935 1 98.75 95 LEU B CA 1
ATOM 1762 C C . LEU B 1 95 ? 5.781 -8.453 -0.251 1 98.75 95 LEU B C 1
ATOM 1764 O O . LEU B 1 95 ? 5.016 -7.488 -0.184 1 98.75 95 LEU B O 1
ATOM 1768 N N . THR B 1 96 ? 6.492 -8.711 -1.285 1 98.88 96 THR B N 1
ATOM 1769 C CA . THR B 1 96 ? 6.391 -7.91 -2.5 1 98.88 96 THR B CA 1
ATOM 1770 C C . THR B 1 96 ? 4.969 -7.941 -3.049 1 98.88 96 THR B C 1
ATOM 1772 O O . THR B 1 96 ? 4.383 -6.895 -3.328 1 98.88 96 THR B O 1
ATOM 1775 N N . ASP B 1 97 ? 4.434 -9.117 -3.141 1 98.88 97 ASP B N 1
ATOM 1776 C CA . ASP B 1 97 ? 3.064 -9.273 -3.621 1 98.88 97 ASP B CA 1
ATOM 1777 C C . ASP B 1 97 ? 2.064 -8.68 -2.631 1 98.88 97 ASP B C 1
ATOM 1779 O O . ASP B 1 97 ? 1.102 -8.023 -3.031 1 98.88 97 ASP B O 1
ATOM 1783 N N . LEU B 1 98 ? 2.287 -8.898 -1.376 1 98.94 98 LEU B N 1
ATOM 1784 C CA . LEU B 1 98 ? 1.382 -8.398 -0.349 1 98.94 98 LEU B CA 1
ATOM 1785 C C . LEU B 1 98 ? 1.304 -6.871 -0.391 1 98.94 98 LEU B C 1
ATOM 1787 O O . LEU B 1 98 ? 0.211 -6.301 -0.392 1 98.94 98 LEU B O 1
ATOM 1791 N N . ARG B 1 99 ? 2.398 -6.191 -0.452 1 99 99 ARG B N 1
ATOM 1792 C CA . ARG B 1 99 ? 2.42 -4.734 -0.446 1 99 99 ARG B CA 1
ATOM 1793 C C . ARG B 1 99 ? 1.682 -4.168 -1.655 1 99 99 ARG B C 1
ATOM 1795 O O . ARG B 1 99 ? 0.938 -3.193 -1.536 1 99 99 ARG B O 1
ATOM 1802 N N . GLU B 1 100 ? 1.928 -4.797 -2.783 1 99 100 GLU B N 1
ATOM 1803 C CA . GLU B 1 100 ? 1.203 -4.289 -3.943 1 99 100 GLU B CA 1
ATOM 1804 C C . GLU B 1 100 ? -0.293 -4.562 -3.824 1 99 100 GLU B C 1
ATOM 1806 O O . GLU B 1 100 ? -1.115 -3.73 -4.215 1 99 100 GLU B O 1
ATOM 1811 N N . ALA B 1 101 ? -0.665 -5.715 -3.312 1 98.94 101 ALA B N 1
ATOM 1812 C CA . ALA B 1 101 ? -2.082 -6.012 -3.107 1 98.94 101 ALA B CA 1
ATOM 1813 C C . ALA B 1 101 ? -2.715 -5.016 -2.141 1 98.94 101 ALA B C 1
ATOM 1815 O O . ALA B 1 101 ? -3.852 -4.582 -2.342 1 98.94 101 ALA B O 1
ATOM 1816 N N . LEU B 1 102 ? -1.965 -4.668 -1.11 1 99 102 LEU B N 1
ATOM 1817 C CA . LEU B 1 102 ? -2.43 -3.643 -0.181 1 99 102 LEU B CA 1
ATOM 1818 C C . LEU B 1 102 ? -2.629 -2.311 -0.897 1 99 102 LEU B C 1
ATOM 1820 O O . LEU B 1 102 ? -3.662 -1.659 -0.726 1 99 102 LEU B O 1
ATOM 1824 N N . MET B 1 103 ? -1.662 -1.896 -1.711 1 99 103 MET B N 1
ATOM 1825 C CA . MET B 1 103 ? -1.763 -0.67 -2.498 1 99 103 MET B CA 1
ATOM 1826 C C . MET B 1 103 ? -3 -0.695 -3.389 1 99 103 MET B C 1
ATOM 1828 O O . MET B 1 103 ? -3.773 0.264 -3.412 1 99 103 MET B O 1
ATOM 1832 N N . LYS B 1 104 ? -3.225 -1.812 -4.078 1 98.94 104 LYS B N 1
ATOM 1833 C CA . LYS B 1 104 ? -4.359 -1.942 -4.988 1 98.94 104 LYS B CA 1
ATOM 1834 C C . LYS B 1 104 ? -5.684 -1.829 -4.238 1 98.94 104 LYS B C 1
ATOM 1836 O O . LYS B 1 104 ? -6.605 -1.15 -4.695 1 98.94 104 LYS B O 1
ATOM 1841 N N . THR B 1 105 ? -5.715 -2.482 -3.115 1 99 105 THR B N 1
ATOM 1842 C CA . THR B 1 105 ? -6.934 -2.42 -2.314 1 99 105 THR B CA 1
ATOM 1843 C C . THR B 1 105 ? -7.184 -0.997 -1.823 1 99 105 THR B C 1
ATOM 1845 O O . THR B 1 105 ? -8.32 -0.515 -1.854 1 99 105 THR B O 1
ATOM 1848 N N . GLY B 1 106 ? -6.152 -0.297 -1.374 1 98.94 106 GLY B N 1
ATOM 1849 C CA . GLY B 1 106 ? -6.285 1.102 -0.999 1 98.94 106 GLY B CA 1
ATOM 1850 C C . GLY B 1 106 ? -6.82 1.971 -2.121 1 98.94 106 GLY B C 1
ATOM 1851 O O . GLY B 1 106 ? -7.672 2.836 -1.892 1 98.94 106 GLY B O 1
ATOM 1852 N N . LEU B 1 107 ? -6.367 1.718 -3.312 1 98.94 107 LEU B N 1
ATOM 1853 C CA . LEU B 1 107 ? -6.781 2.49 -4.48 1 98.94 107 LEU B CA 1
ATOM 1854 C C . LEU B 1 107 ? -8.258 2.279 -4.777 1 98.94 107 LEU B C 1
ATOM 1856 O O . LEU B 1 107 ? -8.914 3.15 -5.352 1 98.94 107 LEU B O 1
ATOM 1860 N N . ASP B 1 108 ? -8.766 1.189 -4.359 1 98.81 108 ASP B N 1
ATOM 1861 C CA . ASP B 1 108 ? -10.172 0.878 -4.562 1 98.81 108 ASP B CA 1
ATOM 1862 C C . ASP B 1 108 ? -11.047 1.554 -3.504 1 98.81 108 ASP B C 1
ATOM 1864 O O . ASP B 1 108 ? -12.273 1.527 -3.594 1 98.81 108 ASP B O 1
ATOM 1868 N N . HIS B 1 109 ? -10.453 2.162 -2.512 1 98.88 109 HIS B N 1
ATOM 1869 C CA . HIS B 1 109 ? -11.172 2.779 -1.404 1 98.88 109 HIS B CA 1
ATOM 1870 C C . HIS B 1 109 ? -10.625 4.168 -1.095 1 98.88 109 HIS B C 1
ATOM 1872 O O . HIS B 1 109 ? -10.297 4.469 0.055 1 98.88 109 HIS B O 1
ATOM 1878 N N . LEU B 1 110 ? -10.656 5.043 -2.057 1 98.88 110 LEU B N 1
ATOM 1879 C CA . LEU B 1 110 ? -10.008 6.344 -1.961 1 98.88 110 LEU B CA 1
ATOM 1880 C C . LEU B 1 110 ? -10.664 7.203 -0.886 1 98.88 110 LEU B C 1
ATOM 1882 O O . LEU B 1 110 ? -10 8.031 -0.256 1 98.88 110 LEU B O 1
ATOM 1886 N N . ASP B 1 111 ? -11.945 6.945 -0.635 1 98.88 111 ASP B N 1
ATOM 1887 C CA . ASP B 1 111 ? -12.609 7.715 0.412 1 98.88 111 ASP B CA 1
ATOM 1888 C C . ASP B 1 111 ? -11.992 7.434 1.778 1 98.88 111 ASP B C 1
ATOM 1890 O O . ASP B 1 111 ? -11.812 8.344 2.586 1 98.88 111 ASP B O 1
ATOM 1894 N N . GLU B 1 112 ? -11.68 6.227 2.025 1 98.94 112 GLU B N 1
ATOM 1895 C CA . GLU B 1 112 ? -11.047 5.867 3.287 1 98.94 112 GLU B CA 1
ATOM 1896 C C . GLU B 1 112 ? -9.594 6.332 3.328 1 98.94 112 GLU B C 1
ATOM 1898 O O . GLU B 1 112 ? -9.086 6.703 4.387 1 98.94 112 GLU B O 1
ATOM 1903 N N . VAL B 1 113 ? -8.938 6.367 2.199 1 98.94 113 VAL B N 1
ATOM 1904 C CA . VAL B 1 113 ? -7.594 6.934 2.105 1 98.94 113 VAL B CA 1
ATOM 1905 C C . VAL B 1 113 ? -7.629 8.414 2.49 1 98.94 113 VAL B C 1
ATOM 1907 O O . VAL B 1 113 ? -6.789 8.875 3.262 1 98.94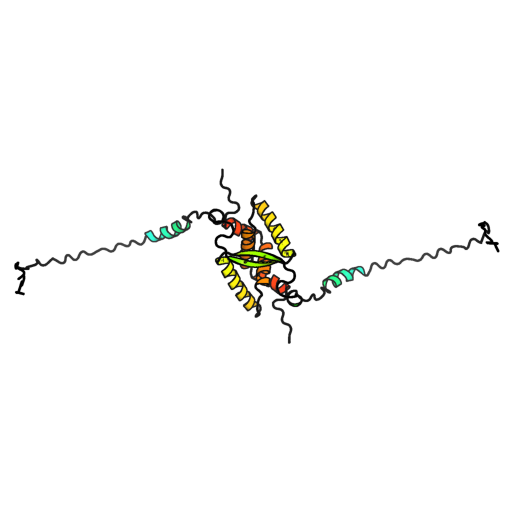 113 VAL B O 1
ATOM 1910 N N . GLU B 1 114 ? -8.602 9.031 1.938 1 98.94 114 GLU B N 1
ATOM 1911 C CA . GLU B 1 114 ? -8.789 10.445 2.258 1 98.94 114 GLU B CA 1
ATOM 1912 C C . GLU B 1 114 ? -8.945 10.656 3.762 1 98.94 114 GLU B C 1
ATOM 1914 O O . GLU B 1 114 ? -8.383 11.602 4.324 1 98.94 114 GLU B O 1
ATOM 1919 N N . GLU B 1 115 ? -9.648 9.781 4.398 1 98.75 115 GLU B N 1
ATOM 1920 C CA . GLU B 1 115 ? -9.867 9.883 5.84 1 98.75 115 GLU B CA 1
ATOM 1921 C C . GLU B 1 115 ? -8.547 9.758 6.602 1 98.75 115 GLU B C 1
ATOM 1923 O O . GLU B 1 115 ? -8.312 10.492 7.562 1 98.75 115 GLU B O 1
ATOM 1928 N N . HIS B 1 116 ? -7.688 8.859 6.191 1 98.69 116 HIS B N 1
ATOM 1929 C CA . HIS B 1 116 ? -6.387 8.719 6.832 1 98.69 116 HIS B CA 1
ATOM 1930 C C . HIS B 1 116 ? -5.543 9.977 6.648 1 98.69 116 HIS B C 1
ATOM 1932 O O . HIS B 1 116 ? -4.883 10.43 7.59 1 98.69 116 HIS B O 1
ATOM 1938 N N . LEU B 1 117 ? -5.57 10.531 5.48 1 98.81 117 LEU B N 1
ATOM 1939 C CA . LEU B 1 117 ? -4.809 11.742 5.203 1 98.81 117 LEU B CA 1
ATOM 1940 C C . LEU B 1 117 ? -5.34 12.914 6.02 1 98.81 117 LEU B C 1
ATOM 1942 O O . LEU B 1 117 ? -4.562 13.727 6.531 1 98.81 117 LEU B O 1
ATOM 1946 N N . GLU B 1 118 ? -6.656 12.984 6.215 1 98.19 118 GLU B N 1
ATOM 1947 C CA . GLU B 1 118 ? -7.266 14.023 7.031 1 98.19 118 GLU B CA 1
ATOM 1948 C C . GLU B 1 118 ? -6.812 13.922 8.484 1 98.19 118 GLU B C 1
ATOM 1950 O O . GLU B 1 118 ? -6.547 14.938 9.133 1 98.19 118 GLU B O 1
ATOM 1955 N N . GLU B 1 119 ? -6.766 12.695 8.922 1 96.88 119 GLU B N 1
ATOM 1956 C CA . GLU B 1 119 ? -6.297 12.477 10.289 1 96.88 119 GLU B CA 1
ATOM 1957 C C . GLU B 1 119 ? -4.879 13.016 10.477 1 96.88 119 GLU B C 1
ATOM 1959 O O . GLU B 1 119 ? -4.508 13.445 11.57 1 96.88 119 GLU B O 1
ATOM 1964 N N . TRP B 1 120 ? -4.105 13.039 9.383 1 97.19 120 TRP B N 1
ATOM 1965 C CA . TRP B 1 120 ? -2.725 13.5 9.469 1 97.19 120 TRP B CA 1
ATOM 1966 C C . TRP B 1 120 ? -2.643 15.016 9.273 1 97.19 120 TRP B C 1
ATOM 1968 O O . TRP B 1 120 ? -1.587 15.617 9.484 1 97.19 120 TRP B O 1
ATOM 1978 N N . GLY B 1 121 ? -3.764 15.664 8.812 1 96.88 121 GLY B N 1
ATOM 1979 C CA . GLY B 1 121 ? -3.785 17.125 8.758 1 96.88 121 GLY B CA 1
ATOM 1980 C C . GLY B 1 121 ? -4.152 17.656 7.395 1 96.88 121 GLY B C 1
ATOM 1981 O O . GLY B 1 121 ? -4.258 18.875 7.211 1 96.88 121 GLY B O 1
ATOM 1982 N N . TYR B 1 122 ? -4.309 16.781 6.41 1 97.69 122 TYR B N 1
ATOM 1983 C CA . TYR B 1 122 ? -4.695 17.266 5.09 1 97.69 122 TYR B CA 1
ATOM 1984 C C . TYR B 1 122 ? -6.113 17.844 5.109 1 97.69 122 TYR B C 1
ATOM 1986 O O . TYR B 1 122 ? -6.996 17.297 5.777 1 97.69 122 TYR B O 1
ATOM 1994 N N . GLY B 1 123 ? -6.262 18.906 4.363 1 95.12 123 GLY B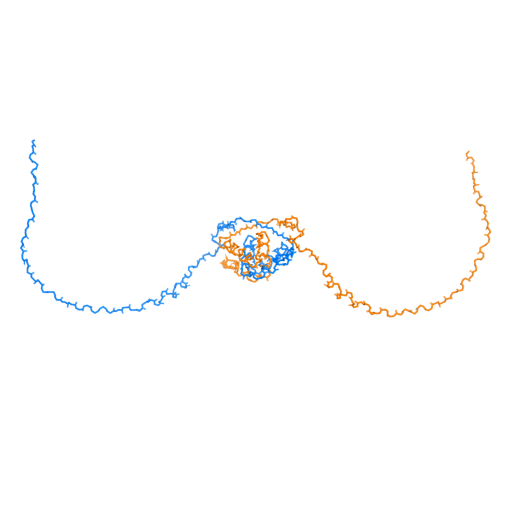 N 1
ATOM 1995 C CA . GLY B 1 123 ? -7.566 19.547 4.305 1 95.12 123 GLY B CA 1
ATOM 1996 C C . GLY B 1 123 ? -7.766 20.594 5.387 1 95.12 123 GLY B C 1
ATOM 1997 O O . GLY B 1 123 ? -8.797 21.266 5.422 1 95.12 123 GLY B O 1
ATOM 1998 N N . MET B 1 124 ? -6.863 20.656 6.262 1 90.38 124 MET B N 1
ATOM 1999 C CA . MET B 1 124 ? -6.938 21.688 7.293 1 90.38 124 MET B CA 1
ATOM 2000 C C . MET B 1 124 ? -6.449 23.031 6.762 1 90.38 124 MET B C 1
ATOM 2002 O O . MET B 1 124 ? -5.449 23.094 6.039 1 90.38 124 MET B O 1
ATOM 2006 N N . THR B 1 125 ? -7.32 24.016 6.84 1 81.19 125 THR B N 1
ATOM 2007 C CA . THR B 1 125 ? -6.953 25.375 6.477 1 81.19 125 THR B CA 1
ATOM 2008 C C . THR B 1 125 ? -6.844 26.25 7.723 1 81.19 125 THR B C 1
ATOM 2010 O O . THR B 1 125 ? -7.613 26.078 8.672 1 81.19 125 THR B O 1
ATOM 2013 N N . PHE B 1 126 ? -5.672 26.906 7.852 1 73.56 126 PHE B N 1
ATOM 2014 C CA . PHE B 1 126 ? -5.484 27.844 8.953 1 73.56 126 PHE B CA 1
ATOM 2015 C C . PHE B 1 126 ? -5.719 29.281 8.492 1 73.56 126 PHE B C 1
ATOM 2017 O O . PHE B 1 126 ? -5.449 29.625 7.336 1 73.56 126 PHE B O 1
ATOM 2024 N N . ASP B 1 127 ? -6.957 29.812 8.609 1 62.66 127 ASP B N 1
ATOM 2025 C CA . ASP B 1 127 ? -7.258 31.203 8.281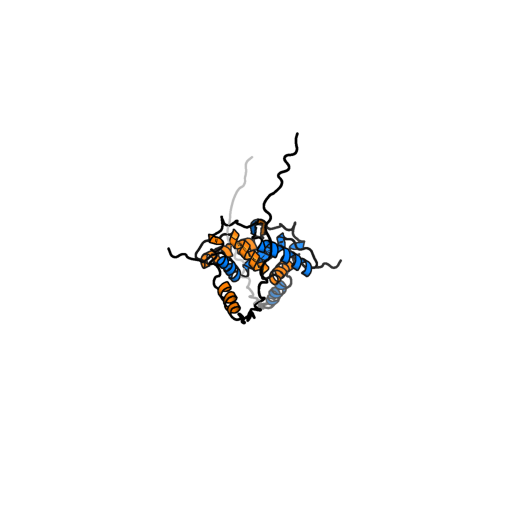 1 62.66 127 ASP B CA 1
ATOM 2026 C C . ASP B 1 127 ? -6.043 32.094 8.508 1 62.66 127 ASP B C 1
ATOM 2028 O O . ASP B 1 127 ? -5.391 32.031 9.547 1 62.66 127 ASP B O 1
ATOM 2032 N N . GLU B 1 128 ? -5.484 32.5 7.316 1 51.03 128 GLU B N 1
ATOM 2033 C CA . GLU B 1 128 ? -4.562 33.625 7.488 1 51.03 128 GLU B CA 1
ATOM 2034 C C . GLU B 1 128 ? -5.273 34.844 8.086 1 51.03 128 GLU B C 1
ATOM 2036 O O . GLU B 1 128 ? -6.457 35.062 7.824 1 51.03 128 GLU B O 1
#

Sequence (256 aa):
MKEGAGEDPFASEGESPVEESSTTETTTSESESKASESTESSRQQRAMQIPYKFRRDGVQDGRERVPLFLQSETKSGERDAQRELEDRFDDDVSLTDLREALMKTGLDHLDEVEEHLEEWGYGMTFDEMKEGAGEDPFASEGESPVEESSTTETTTSESESKASESTESSRQQRAMQIPYKFRRDGVQDGRERVPLFLQSETKSGERDAQRELEDRFDDDVSLTDLREALMKTGLDHLDEVEEHLEEWGYGMTFDE

Radius of gyration: 43.47 Å; Cα contacts (8 Å, |Δi|>4): 202; chains: 2; bounding box: 76×67×174 Å

Solvent-accessible surface area (backbone atoms only — not comparable to full-atom values): 16161 Å² total; per-residue (Å²): 139,78,95,75,88,76,90,87,92,82,87,84,79,87,76,78,82,85,76,82,79,78,80,77,81,78,83,80,79,80,81,75,70,77,68,68,60,58,62,62,50,56,61,67,57,52,66,84,66,70,34,51,70,78,64,47,80,58,88,62,51,77,39,46,80,45,92,36,46,34,39,65,67,53,50,51,49,49,54,51,49,49,51,52,50,18,60,73,45,72,42,90,67,56,67,57,56,49,53,37,25,19,38,50,40,9,65,75,37,51,70,58,25,50,50,50,42,38,66,31,41,54,69,69,78,76,84,127,137,81,84,74,80,72,77,82,75,93,75,87,88,73,87,73,81,84,78,80,82,77,82,75,84,79,79,83,78,85,81,70,74,74,68,67,61,58,59,61,52,56,60,69,56,54,65,83,66,71,34,51,69,76,62,47,80,56,86,62,50,78,38,45,81,45,93,37,46,35,39,66,68,55,51,51,50,49,54,51,50,49,52,51,50,18,60,74,45,72,41,90,66,57,64,56,56,48,53,38,26,19,36,50,40,10,67,74,37,51,71,58,24,49,50,51,42,39,67,31,39,55,70,69,76,77,84,126

InterPro domains:
  IPR058276 Protein of unknown function DUF7970 [PF25925] (51-122)

pLDDT: mean 72.84, std 31.27, range [18.53, 99.0]

Organism: Halobacterium salinarum (strain ATCC 700922 / JCM 11081 / NRC-1) (NCBI:txid64091)